Protein AF-A0A7X8L019-F1 (afdb_monomer)

Sequence (178 aa):
MAHKTAGIHDIHNYHRSRTYTNSSGKTAYWSGIGYNYFITFDGIIYEARGLHVGAQIAGHNNRSIGIGFQGDFEQQSMTNAQLNAGAALCSKLLQDHSLTEKDIKRHKDLAATACPGNNFSFTELKQMLTTVRDPAPTDDVIYTVQVGVFRVKANAEKLRLQLVGQGHTDAFIQQHSR

Nearest PDB structures (foldseek):
  6srt-assembly1_A  TM=9.239E-01  e=5.577E-10  Clostridium intestinale URNW
  6ssc-assembly1_A  TM=9.252E-01  e=2.189E-09  Clostridium intestinale
  7f5i-assembly1_A  TM=9.236E-01  e=3.600E-08  Clostridium perfringens str. 13
  4zxm-assembly1_A  TM=7.699E-01  e=1.183E-05  Branchiostoma belcheri tsingtauense
  2cb3-assembly4_D  TM=7.530E-01  e=2.422E-05  Drosophila melanogaster

Mean predicted aligned error: 11.02 Å

pLDDT: mean 89.66, std 10.71, range [50.06, 98.38]

Structure (mmCIF, N/CA/C/O backbone):
data_AF-A0A7X8L019-F1
#
_entry.id   AF-A0A7X8L019-F1
#
loop_
_atom_site.group_PDB
_atom_site.id
_atom_site.type_symbol
_atom_site.label_atom_id
_atom_site.label_alt_id
_atom_site.label_comp_id
_atom_site.label_asym_id
_atom_site.label_entity_id
_atom_site.label_seq_id
_atom_site.pdbx_PDB_ins_code
_atom_site.Cartn_x
_atom_site.Cartn_y
_atom_site.Cartn_z
_atom_site.occupancy
_atom_site.B_iso_or_equiv
_atom_site.auth_seq_id
_atom_site.auth_comp_id
_atom_site.auth_asym_id
_atom_site.auth_atom_id
_atom_site.pdbx_PDB_model_num
ATOM 1 N N . MET A 1 1 ? 2.675 2.229 -12.581 1.00 65.94 1 MET A N 1
ATOM 2 C CA . MET A 1 1 ? 2.039 3.173 -13.529 1.00 65.94 1 MET A CA 1
ATOM 3 C C . MET A 1 1 ? 0.863 3.800 -12.806 1.00 65.94 1 MET A C 1
ATOM 5 O O . MET A 1 1 ? 0.076 3.038 -12.267 1.00 65.94 1 MET A O 1
ATOM 9 N N . ALA A 1 2 ? 0.775 5.129 -12.744 1.00 80.12 2 ALA A N 1
ATOM 10 C CA . ALA A 1 2 ? -0.441 5.796 -12.279 1.00 80.12 2 ALA A CA 1
ATOM 11 C C . ALA A 1 2 ? -1.475 5.753 -13.413 1.00 80.12 2 ALA A C 1
ATOM 13 O O . ALA A 1 2 ? -1.126 6.020 -14.563 1.00 80.12 2 ALA A O 1
ATOM 14 N N . HIS A 1 3 ? -2.705 5.342 -13.118 1.00 89.44 3 HIS A N 1
ATOM 15 C CA . HIS A 1 3 ? -3.777 5.276 -14.110 1.00 89.44 3 HIS A CA 1
ATOM 16 C C . HIS A 1 3 ? -5.130 5.381 -13.418 1.00 89.44 3 HIS A C 1
ATOM 18 O O . HIS A 1 3 ? -5.355 4.738 -12.395 1.00 89.44 3 HIS A O 1
ATOM 24 N N . LYS A 1 4 ? -6.056 6.137 -14.014 1.00 91.06 4 LYS A N 1
ATOM 25 C CA . LYS A 1 4 ? -7.328 6.493 -13.370 1.00 91.06 4 LYS A CA 1
ATOM 26 C C . LYS A 1 4 ? -8.247 5.308 -13.074 1.00 91.06 4 LYS A C 1
ATOM 28 O O . LYS A 1 4 ? -9.081 5.400 -12.181 1.00 91.06 4 LYS A O 1
ATOM 33 N N . THR A 1 5 ? -8.120 4.225 -13.840 1.00 92.12 5 THR A N 1
ATOM 34 C CA . THR A 1 5 ? -9.052 3.083 -13.797 1.00 92.12 5 THR A CA 1
ATOM 35 C C . THR A 1 5 ? -8.387 1.708 -13.861 1.00 92.12 5 THR A C 1
ATOM 37 O O . THR A 1 5 ? -9.083 0.711 -13.716 1.00 92.12 5 THR A O 1
ATOM 40 N N . ALA A 1 6 ? -7.067 1.615 -14.072 1.00 91.88 6 ALA A N 1
ATOM 41 C CA . ALA A 1 6 ? -6.439 0.334 -14.420 1.00 91.88 6 ALA A CA 1
ATOM 42 C C . ALA A 1 6 ? -6.504 -0.629 -13.234 1.00 91.88 6 ALA A C 1
ATOM 44 O O . ALA A 1 6 ? -6.010 -0.304 -12.155 1.00 91.88 6 ALA A O 1
ATOM 45 N N . GLY A 1 7 ? -7.110 -1.794 -13.432 1.00 93.50 7 GLY A N 1
ATOM 46 C CA . GLY A 1 7 ? -7.151 -2.854 -12.435 1.00 93.50 7 GLY A CA 1
ATOM 47 C C . GLY A 1 7 ? -5.854 -3.659 -12.394 1.00 93.50 7 GLY A C 1
ATOM 48 O O . GLY A 1 7 ? -4.897 -3.415 -13.135 1.00 93.50 7 GLY A O 1
ATOM 49 N N . ILE A 1 8 ? -5.830 -4.683 -11.540 1.00 94.62 8 ILE A N 1
ATOM 50 C CA . ILE A 1 8 ? -4.661 -5.556 -11.389 1.00 94.62 8 ILE A CA 1
ATOM 51 C C . ILE A 1 8 ? -4.266 -6.247 -12.702 1.00 94.62 8 ILE A C 1
ATOM 53 O O . ILE A 1 8 ? -3.077 -6.320 -13.018 1.00 94.62 8 ILE A O 1
ATOM 57 N N . HIS A 1 9 ? -5.239 -6.713 -13.491 1.00 95.50 9 HIS A N 1
ATOM 58 C CA . HIS A 1 9 ? -4.980 -7.389 -14.764 1.00 95.50 9 HIS A CA 1
ATOM 59 C C . HIS A 1 9 ? -4.414 -6.436 -15.819 1.00 95.50 9 HIS A C 1
ATOM 61 O O . HIS A 1 9 ? -3.458 -6.795 -16.505 1.00 95.50 9 HIS A O 1
ATOM 67 N N . ASP A 1 10 ? -4.925 -5.205 -15.893 1.00 96.00 10 ASP A N 1
ATOM 68 C CA . ASP A 1 10 ? -4.411 -4.179 -16.805 1.00 96.00 10 ASP A CA 1
ATOM 69 C C . ASP A 1 10 ? -2.951 -3.854 -16.485 1.00 96.00 10 ASP A C 1
ATOM 71 O O . ASP A 1 10 ? -2.095 -3.835 -17.369 1.00 96.00 10 ASP A O 1
ATOM 75 N N . ILE A 1 11 ? -2.639 -3.672 -15.198 1.00 94.38 11 ILE A N 1
ATOM 76 C CA . ILE A 1 11 ? -1.276 -3.402 -14.730 1.00 94.38 11 ILE A CA 1
ATOM 77 C C . ILE A 1 11 ? -0.366 -4.605 -14.984 1.00 94.38 11 ILE A C 1
ATOM 79 O O . ILE A 1 11 ? 0.776 -4.433 -15.412 1.00 94.38 11 ILE A O 1
ATOM 83 N N . HIS A 1 12 ? -0.850 -5.822 -14.733 1.00 95.50 12 HIS A N 1
ATOM 84 C CA . HIS A 1 12 ? -0.097 -7.043 -14.989 1.00 95.50 12 HIS A CA 1
ATOM 85 C C . HIS A 1 12 ? 0.269 -7.165 -16.472 1.00 95.50 12 HIS A C 1
ATOM 87 O O . HIS A 1 12 ? 1.442 -7.358 -16.795 1.00 95.50 12 HIS A O 1
ATOM 93 N N . ASN A 1 13 ? -0.708 -6.992 -17.362 1.00 95.69 13 ASN A N 1
ATOM 94 C CA . ASN A 1 13 ? -0.519 -7.070 -18.808 1.00 95.69 13 ASN A CA 1
ATOM 95 C C . ASN A 1 13 ? 0.389 -5.952 -19.321 1.00 95.69 13 ASN A C 1
ATOM 97 O O . ASN A 1 13 ? 1.320 -6.224 -20.079 1.00 95.69 13 ASN A O 1
ATOM 101 N N . TYR A 1 14 ? 0.188 -4.722 -18.842 1.00 94.31 14 TYR A N 1
ATOM 102 C CA . TYR A 1 14 ? 1.073 -3.602 -19.143 1.00 94.31 14 TYR A CA 1
ATOM 103 C C . TYR A 1 14 ? 2.513 -3.904 -18.727 1.00 94.31 14 TYR A C 1
ATOM 105 O O . TYR A 1 14 ? 3.433 -3.689 -19.506 1.00 94.31 14 TYR A O 1
ATOM 113 N N . HIS A 1 15 ? 2.746 -4.449 -17.529 1.00 94.31 15 HIS A N 1
ATOM 114 C CA . HIS A 1 15 ? 4.102 -4.816 -17.131 1.00 94.31 15 HIS A CA 1
ATOM 115 C C . HIS A 1 15 ? 4.673 -5.927 -18.008 1.00 94.31 15 HIS A C 1
ATOM 117 O O . HIS A 1 15 ? 5.812 -5.788 -18.430 1.00 94.31 15 HIS A O 1
ATOM 123 N N . ARG A 1 16 ? 3.910 -6.968 -18.368 1.00 95.00 16 ARG A N 1
ATOM 124 C CA . ARG A 1 16 ? 4.393 -8.025 -19.281 1.00 95.00 16 ARG A CA 1
ATOM 125 C C . ARG A 1 16 ? 4.853 -7.497 -20.640 1.00 95.00 16 ARG A C 1
ATOM 127 O O . ARG A 1 16 ? 5.716 -8.114 -21.256 1.00 95.00 16 ARG A O 1
ATOM 134 N N . SER A 1 17 ? 4.313 -6.368 -21.102 1.00 93.69 17 SER A N 1
ATOM 135 C CA . SER A 1 17 ? 4.755 -5.734 -22.348 1.00 93.69 17 SER A CA 1
ATOM 136 C C . SER A 1 17 ? 6.007 -4.861 -22.182 1.00 93.69 17 SER A C 1
ATOM 138 O O . SER A 1 17 ? 6.522 -4.342 -23.171 1.00 93.69 17 SER A O 1
ATOM 140 N N . ARG A 1 18 ? 6.505 -4.659 -20.954 1.00 91.94 18 ARG A N 1
ATOM 141 C CA . ARG A 1 18 ? 7.727 -3.893 -20.674 1.00 91.94 18 ARG A CA 1
ATOM 142 C C . ARG A 1 18 ? 8.955 -4.783 -20.750 1.00 91.94 18 ARG A C 1
ATOM 144 O O . ARG A 1 18 ? 8.947 -5.944 -20.336 1.00 91.94 18 ARG A O 1
ATOM 151 N N . THR A 1 19 ? 10.048 -4.177 -21.191 1.00 93.19 19 THR A N 1
ATOM 152 C CA . THR A 1 19 ? 11.368 -4.796 -21.219 1.00 93.19 19 THR A CA 1
ATOM 153 C C . THR A 1 19 ? 12.328 -4.120 -20.242 1.00 93.19 19 THR A C 1
ATOM 155 O O . THR A 1 19 ? 12.097 -3.003 -19.773 1.00 93.19 19 THR A O 1
ATOM 158 N N . TYR A 1 20 ? 13.399 -4.827 -19.895 1.00 88.50 20 TYR A N 1
ATOM 159 C CA . TYR A 1 20 ? 14.540 -4.315 -19.141 1.00 88.50 20 TYR A CA 1
ATOM 160 C C . TYR A 1 20 ? 15.826 -5.000 -19.612 1.00 88.50 20 TYR A C 1
ATOM 162 O O . TYR A 1 20 ? 15.780 -6.070 -20.223 1.00 88.50 20 TYR A O 1
ATOM 170 N N . THR A 1 21 ? 16.975 -4.397 -19.318 1.00 92.62 21 THR A N 1
ATOM 171 C CA . THR A 1 21 ? 18.280 -5.026 -19.547 1.00 92.62 21 THR A CA 1
ATOM 172 C C . THR A 1 21 ? 18.665 -5.825 -18.309 1.00 92.62 21 THR A C 1
ATOM 174 O O . THR A 1 21 ? 18.738 -5.276 -17.210 1.00 92.62 21 THR A O 1
ATOM 177 N N . ASN A 1 22 ? 18.874 -7.130 -18.467 1.00 88.12 22 ASN A N 1
ATOM 178 C CA . ASN A 1 22 ? 19.274 -8.003 -17.367 1.00 88.12 22 ASN A CA 1
ATOM 179 C C . ASN A 1 22 ? 20.787 -7.911 -17.079 1.00 88.12 22 ASN A C 1
ATOM 181 O O . ASN A 1 22 ? 21.537 -7.253 -17.800 1.00 88.12 22 ASN A O 1
ATOM 185 N N . SER A 1 23 ? 21.252 -8.610 -16.041 1.00 85.75 23 SER A N 1
ATOM 186 C CA . SER A 1 23 ? 22.665 -8.619 -15.625 1.00 85.75 23 SER A CA 1
ATOM 187 C C . SER A 1 23 ? 23.640 -9.142 -16.687 1.00 85.75 23 SER A C 1
ATOM 189 O O . SER A 1 23 ? 24.821 -8.825 -16.627 1.00 85.75 23 SER A O 1
ATOM 191 N N . SER A 1 24 ? 23.161 -9.908 -17.673 1.00 92.56 24 SER A N 1
ATOM 192 C CA . SER A 1 24 ? 23.960 -10.375 -18.817 1.00 92.56 24 SER A CA 1
ATOM 193 C C . SER A 1 24 ? 23.989 -9.391 -19.996 1.00 92.56 24 SER A C 1
ATOM 195 O O . SER A 1 24 ? 24.499 -9.730 -21.060 1.00 92.56 24 SER A O 1
ATOM 197 N N . GLY A 1 25 ? 23.402 -8.198 -19.846 1.00 93.06 25 GLY A N 1
ATOM 198 C CA . GLY A 1 25 ? 23.308 -7.193 -20.908 1.00 93.06 25 GLY A CA 1
ATOM 199 C C . GLY A 1 25 ? 22.226 -7.477 -21.956 1.00 93.06 25 GLY A C 1
ATOM 200 O O . GLY A 1 25 ? 22.147 -6.767 -22.955 1.00 93.06 25 GLY A O 1
ATOM 201 N N . LYS A 1 26 ? 21.378 -8.495 -21.755 1.00 95.19 26 LYS A N 1
ATOM 202 C CA . LYS A 1 26 ? 20.319 -8.871 -22.703 1.00 95.19 26 LYS A CA 1
ATOM 203 C C . LYS A 1 26 ? 18.991 -8.217 -22.349 1.00 95.19 26 LYS A C 1
ATOM 205 O O . LYS A 1 26 ? 18.643 -8.084 -21.175 1.00 95.19 26 LYS A O 1
ATOM 210 N N . THR A 1 27 ? 18.215 -7.883 -23.376 1.00 95.75 27 THR A N 1
ATOM 211 C CA . THR A 1 27 ? 16.816 -7.478 -23.220 1.00 95.75 27 THR A CA 1
ATOM 212 C C . THR A 1 27 ? 15.978 -8.664 -22.749 1.00 95.75 27 THR A C 1
ATOM 214 O O . THR A 1 27 ? 16.001 -9.735 -23.353 1.00 95.75 27 THR A O 1
ATOM 217 N N . ALA A 1 28 ? 15.224 -8.461 -21.674 1.00 92.62 28 ALA A N 1
ATOM 218 C CA . ALA A 1 28 ? 14.274 -9.415 -21.119 1.00 92.62 28 ALA A CA 1
ATOM 219 C C . ALA A 1 28 ? 12.924 -8.730 -20.867 1.00 92.62 28 ALA A C 1
ATOM 221 O O . ALA A 1 28 ? 12.856 -7.506 -20.747 1.00 92.62 28 ALA A O 1
ATOM 222 N N . TYR A 1 29 ? 11.855 -9.520 -20.774 1.00 92.62 29 TYR A N 1
ATOM 223 C CA . TYR A 1 29 ? 10.511 -9.041 -20.448 1.00 92.62 29 TYR A CA 1
ATOM 224 C C . TYR A 1 29 ? 10.230 -9.178 -18.959 1.00 92.62 29 TYR A C 1
ATOM 226 O O . TYR A 1 29 ? 10.726 -10.090 -18.294 1.00 92.62 29 TYR A O 1
ATOM 234 N N . TRP A 1 30 ? 9.395 -8.291 -18.431 1.00 91.94 30 TRP A N 1
ATOM 235 C CA . TRP A 1 30 ? 8.897 -8.446 -17.072 1.00 91.94 30 TRP A CA 1
ATOM 236 C C . TRP A 1 30 ? 7.932 -9.631 -16.994 1.00 91.94 30 TRP A C 1
ATOM 238 O O . TRP A 1 30 ? 7.108 -9.849 -17.879 1.00 91.94 30 TRP A O 1
ATOM 248 N N . SER A 1 31 ? 7.978 -10.367 -15.884 1.00 91.75 31 SER A N 1
ATOM 249 C CA . SER A 1 31 ? 7.090 -11.514 -15.652 1.00 91.75 31 SER A CA 1
ATOM 250 C C . SER A 1 31 ? 5.632 -11.132 -15.357 1.00 91.75 31 SER A C 1
ATOM 252 O O . SER A 1 31 ? 4.756 -11.995 -15.377 1.00 91.75 31 SER A O 1
ATOM 254 N N . GLY A 1 32 ? 5.361 -9.852 -15.082 1.00 94.38 32 GLY A N 1
ATOM 255 C CA . GLY A 1 32 ? 4.039 -9.341 -14.729 1.00 94.38 32 GLY A CA 1
ATOM 256 C C . GLY A 1 32 ? 4.097 -8.166 -13.764 1.00 94.38 32 GLY A C 1
ATOM 257 O O . GLY A 1 32 ? 5.127 -7.495 -13.642 1.00 94.38 32 GLY A O 1
ATOM 258 N N . ILE A 1 33 ? 2.984 -7.937 -13.059 1.00 95.62 33 ILE A N 1
ATOM 259 C CA . ILE A 1 33 ? 2.837 -6.875 -12.051 1.00 95.62 33 ILE A CA 1
ATOM 260 C C . ILE A 1 33 ? 4.056 -6.815 -11.122 1.00 95.62 33 ILE A C 1
ATOM 262 O O . ILE A 1 33 ? 4.596 -7.847 -10.747 1.00 95.62 33 ILE A O 1
ATOM 266 N N . GLY A 1 34 ? 4.542 -5.611 -10.814 1.00 94.38 34 GLY A N 1
ATOM 267 C CA . GLY A 1 34 ? 5.803 -5.400 -10.089 1.00 94.38 34 GLY A CA 1
ATOM 268 C C . GLY A 1 34 ? 5.628 -5.254 -8.579 1.00 94.38 34 GLY A C 1
ATOM 269 O O . GLY A 1 34 ? 6.604 -5.340 -7.846 1.00 94.38 34 GLY A O 1
ATOM 270 N N . TYR A 1 35 ? 4.398 -5.032 -8.121 1.00 96.56 35 TYR A N 1
ATOM 271 C CA . TYR A 1 35 ? 4.072 -4.860 -6.710 1.00 96.56 35 TYR A CA 1
ATOM 272 C C . TYR A 1 35 ? 3.951 -6.217 -6.007 1.00 96.56 35 TYR A C 1
ATOM 274 O O . TYR A 1 35 ? 3.568 -7.217 -6.618 1.00 96.56 35 TYR A O 1
ATOM 282 N N . ASN A 1 36 ? 4.263 -6.237 -4.716 1.00 97.81 36 ASN A N 1
ATOM 283 C CA . ASN A 1 36 ? 4.045 -7.370 -3.824 1.00 97.81 36 ASN A CA 1
ATOM 284 C C . ASN A 1 36 ? 2.562 -7.533 -3.501 1.00 97.81 36 ASN A C 1
ATOM 286 O O . ASN A 1 36 ? 2.024 -8.631 -3.631 1.00 97.81 36 ASN A O 1
ATOM 290 N N . TYR A 1 37 ? 1.902 -6.415 -3.205 1.00 98.38 37 TYR A N 1
ATOM 291 C CA . TYR A 1 37 ? 0.465 -6.333 -2.966 1.00 98.38 37 TYR A CA 1
ATOM 292 C C . TYR A 1 37 ? -0.147 -5.211 -3.799 1.00 98.38 37 TYR A C 1
ATOM 294 O O . TYR A 1 37 ? 0.529 -4.233 -4.127 1.00 98.38 37 TYR A O 1
ATOM 302 N N . PHE A 1 38 ? -1.424 -5.345 -4.143 1.00 98.25 38 PHE A N 1
ATOM 303 C CA . PHE A 1 38 ? -2.164 -4.328 -4.885 1.00 98.25 38 PHE A CA 1
ATOM 304 C C . PHE A 1 38 ? -3.544 -4.090 -4.268 1.00 98.25 38 PHE A C 1
ATOM 306 O O . PHE A 1 38 ? -4.243 -5.052 -3.970 1.00 98.25 38 PHE A O 1
ATOM 313 N N . ILE A 1 39 ? -3.930 -2.827 -4.086 1.00 98.25 39 ILE A N 1
ATOM 314 C CA . ILE A 1 39 ? -5.173 -2.434 -3.410 1.00 98.25 39 ILE A CA 1
ATOM 315 C C . ILE A 1 39 ? -6.067 -1.657 -4.375 1.00 98.25 39 ILE A C 1
ATOM 317 O O . ILE A 1 39 ? -5.704 -0.569 -4.837 1.00 98.25 39 ILE A O 1
ATOM 321 N N . THR A 1 40 ? -7.240 -2.206 -4.673 1.00 97.50 40 THR A N 1
ATOM 322 C CA . THR A 1 40 ? -8.238 -1.600 -5.568 1.00 97.50 40 THR A CA 1
ATOM 323 C C . THR A 1 40 ? -9.057 -0.512 -4.877 1.00 97.50 40 THR A C 1
ATOM 325 O O . THR A 1 40 ? -9.019 -0.377 -3.657 1.00 97.50 40 THR A O 1
ATOM 328 N N . PHE A 1 41 ? -9.795 0.294 -5.649 1.00 95.75 41 PHE A N 1
ATOM 329 C CA . PHE A 1 41 ? -10.597 1.415 -5.127 1.00 95.75 41 PHE A CA 1
ATOM 330 C C . PHE A 1 41 ? -11.617 1.029 -4.042 1.00 95.75 41 PHE A C 1
ATOM 332 O O . PHE A 1 41 ? -11.921 1.844 -3.172 1.00 95.75 41 PHE A O 1
ATOM 339 N N . ASP A 1 42 ? -12.133 -0.195 -4.085 1.00 94.50 42 ASP A N 1
ATOM 340 C CA . ASP A 1 42 ? -13.072 -0.784 -3.123 1.00 94.50 42 ASP A CA 1
ATOM 341 C C . ASP A 1 42 ? -12.378 -1.458 -1.923 1.00 94.50 42 ASP A C 1
ATOM 343 O O . ASP A 1 42 ? -13.044 -2.018 -1.057 1.00 94.50 42 ASP A O 1
ATOM 347 N N . GLY A 1 43 ? -11.048 -1.368 -1.830 1.00 95.69 43 GLY A N 1
ATOM 348 C CA . GLY A 1 43 ? -10.268 -1.874 -0.702 1.00 95.69 43 GLY A CA 1
ATOM 349 C C . GLY A 1 43 ? -9.929 -3.365 -0.774 1.00 95.69 43 GLY A C 1
ATOM 350 O O . GLY A 1 43 ? -9.391 -3.898 0.196 1.00 95.69 43 GLY A O 1
ATOM 351 N N . ILE A 1 44 ? -10.189 -4.051 -1.894 1.00 96.75 44 ILE A N 1
ATOM 352 C CA . ILE A 1 44 ? -9.736 -5.438 -2.063 1.00 96.75 44 ILE A CA 1
ATOM 353 C C . ILE A 1 44 ? -8.207 -5.458 -2.161 1.00 96.75 44 ILE A C 1
ATOM 355 O O . ILE A 1 44 ? -7.603 -4.772 -2.989 1.00 96.75 44 ILE A O 1
ATOM 359 N N . ILE A 1 45 ? -7.582 -6.274 -1.311 1.00 97.81 45 ILE A N 1
ATOM 360 C CA . ILE A 1 45 ? -6.141 -6.520 -1.312 1.00 97.81 45 ILE A CA 1
ATOM 361 C C . ILE A 1 45 ? -5.870 -7.775 -2.138 1.00 97.81 45 ILE A C 1
ATOM 363 O O . ILE A 1 45 ? -6.283 -8.874 -1.777 1.00 97.81 45 ILE A O 1
ATOM 367 N N . TYR A 1 46 ? -5.122 -7.614 -3.220 1.00 97.75 46 TYR A N 1
ATOM 368 C CA . TYR A 1 46 ? -4.586 -8.717 -3.997 1.00 97.75 46 TYR A CA 1
ATOM 369 C C . TYR A 1 46 ? -3.164 -9.024 -3.544 1.00 97.75 46 TYR A C 1
ATOM 371 O O . TYR A 1 46 ? -2.285 -8.154 -3.575 1.00 97.75 46 TYR A O 1
ATOM 379 N N . GLU A 1 47 ? -2.920 -10.282 -3.191 1.00 96.88 47 GLU A N 1
ATOM 380 C CA . GLU A 1 47 ? -1.567 -10.817 -3.113 1.00 96.88 47 GLU A CA 1
ATOM 381 C C . GLU A 1 47 ? -1.037 -11.004 -4.539 1.00 96.88 47 GLU A C 1
ATOM 383 O O . GLU A 1 47 ? -1.484 -11.874 -5.282 1.00 96.88 47 GLU A O 1
ATOM 388 N N . ALA A 1 48 ? -0.125 -10.124 -4.952 1.00 95.69 48 ALA A N 1
ATOM 389 C CA . ALA A 1 48 ? 0.443 -10.133 -6.292 1.00 95.69 48 ALA A CA 1
ATOM 390 C C . ALA A 1 48 ? 1.716 -10.986 -6.322 1.00 95.69 48 ALA A C 1
ATOM 392 O O . ALA A 1 48 ? 1.671 -12.170 -6.642 1.00 95.69 48 ALA A O 1
ATOM 393 N N . ARG A 1 49 ? 2.872 -10.410 -5.976 1.00 95.94 49 ARG A N 1
ATOM 394 C CA . ARG A 1 49 ? 4.106 -11.197 -5.791 1.00 95.94 49 ARG A CA 1
ATOM 395 C C . ARG A 1 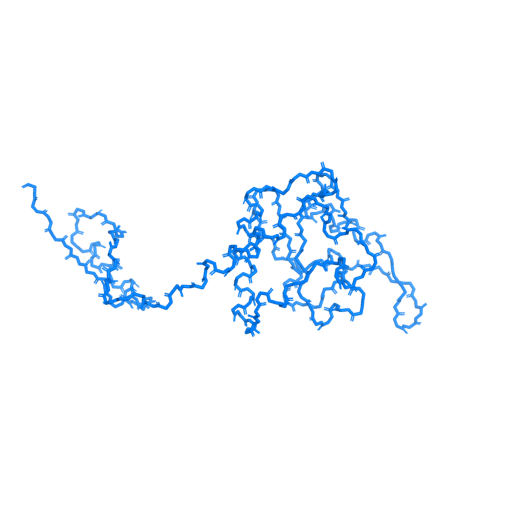49 ? 4.230 -11.788 -4.384 1.00 95.94 49 ARG A C 1
ATOM 397 O O . ARG A 1 49 ? 5.137 -12.590 -4.163 1.00 95.94 49 ARG A O 1
ATOM 404 N N . GLY A 1 50 ? 3.359 -11.396 -3.451 1.00 94.94 50 GLY A N 1
ATOM 405 C CA . GLY A 1 50 ? 3.440 -11.812 -2.050 1.00 94.94 50 GLY A CA 1
ATOM 406 C C . GLY A 1 50 ? 4.774 -11.390 -1.442 1.00 94.94 50 GLY A C 1
ATOM 407 O O . GLY A 1 50 ? 5.231 -10.275 -1.682 1.00 94.94 50 GLY A O 1
ATOM 408 N N . LEU A 1 51 ? 5.444 -12.285 -0.720 1.00 94.12 51 LEU A N 1
ATOM 409 C CA . LEU A 1 51 ? 6.746 -12.011 -0.091 1.00 94.12 51 LEU A CA 1
ATOM 410 C C . LEU A 1 51 ? 7.963 -12.250 -1.008 1.00 94.12 51 LEU A C 1
ATOM 412 O O . LEU A 1 51 ? 9.105 -12.134 -0.565 1.00 94.12 51 LEU A O 1
ATOM 416 N N . HIS A 1 52 ? 7.756 -12.565 -2.289 1.00 94.25 52 HIS A N 1
ATOM 417 C CA . HIS A 1 52 ? 8.857 -12.701 -3.245 1.00 94.25 52 HIS A CA 1
ATOM 418 C C . HIS A 1 52 ? 9.459 -11.343 -3.636 1.00 94.25 52 HIS A C 1
ATOM 420 O O . HIS A 1 52 ? 8.865 -10.286 -3.429 1.00 94.25 52 HIS A O 1
ATOM 426 N N . VAL A 1 53 ? 10.634 -11.358 -4.273 1.00 91.56 53 VAL A N 1
ATOM 427 C CA . VAL A 1 53 ? 11.285 -10.132 -4.760 1.00 91.56 53 VAL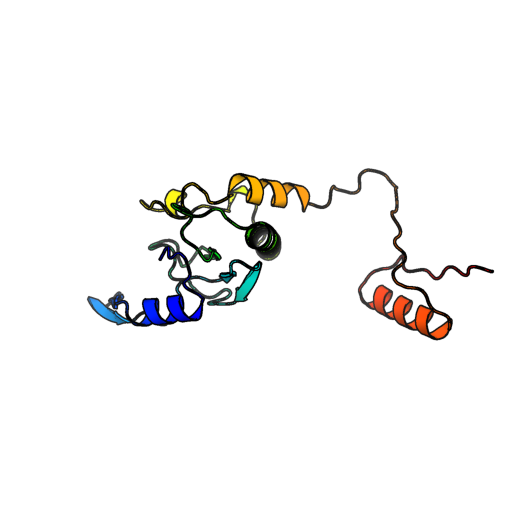 A CA 1
ATOM 428 C C . VAL A 1 53 ? 10.373 -9.394 -5.749 1.00 91.56 53 VAL A C 1
ATOM 430 O O . VAL A 1 53 ? 9.961 -9.932 -6.786 1.00 91.56 53 VAL A O 1
ATOM 433 N N . GLY A 1 54 ? 10.065 -8.142 -5.409 1.00 91.12 54 GLY A N 1
ATOM 434 C CA . GLY A 1 54 ? 9.253 -7.254 -6.229 1.00 91.12 54 GLY A CA 1
ATOM 435 C C . GLY A 1 54 ? 10.036 -6.583 -7.362 1.00 91.12 54 GLY A C 1
ATOM 436 O O . GLY A 1 54 ? 11.192 -6.901 -7.642 1.00 91.12 54 GLY A O 1
ATOM 437 N N . ALA A 1 55 ? 9.388 -5.654 -8.056 1.00 90.06 55 ALA A N 1
ATOM 438 C CA . ALA A 1 55 ? 9.982 -4.845 -9.119 1.00 90.06 55 ALA A CA 1
ATOM 439 C C . ALA A 1 55 ? 9.473 -3.387 -9.082 1.00 90.06 55 ALA A C 1
ATOM 441 O O . ALA A 1 55 ? 9.251 -2.752 -10.108 1.00 90.06 55 ALA A O 1
ATOM 442 N N . GLN A 1 5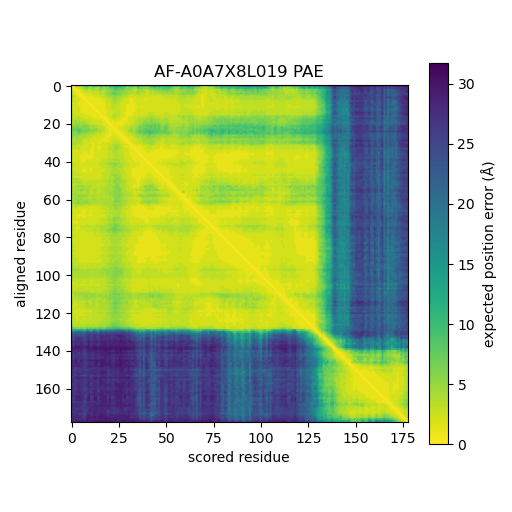6 ? 9.248 -2.868 -7.878 1.00 86.38 56 GLN A N 1
ATOM 443 C CA . GLN A 1 56 ? 8.655 -1.566 -7.585 1.00 86.38 56 GLN A CA 1
ATOM 444 C C . GLN A 1 56 ? 9.655 -0.402 -7.631 1.00 86.38 56 GLN A C 1
ATOM 446 O O . GLN A 1 56 ? 9.314 0.665 -8.136 1.00 86.38 56 GLN A O 1
ATOM 451 N N . ILE A 1 57 ? 10.867 -0.596 -7.096 1.00 89.12 57 ILE A N 1
ATOM 452 C CA . ILE A 1 57 ? 11.882 0.443 -6.877 1.00 89.12 57 ILE A CA 1
ATOM 453 C C . ILE A 1 57 ? 13.260 -0.156 -7.178 1.00 89.12 57 ILE A C 1
ATOM 455 O O . ILE A 1 57 ? 13.782 -0.996 -6.435 1.00 89.12 57 ILE A O 1
ATOM 459 N N . ALA A 1 58 ? 13.871 0.283 -8.280 1.00 86.50 58 ALA A N 1
ATOM 460 C CA . ALA A 1 58 ? 15.203 -0.165 -8.677 1.00 86.50 58 ALA A CA 1
ATOM 461 C C . ALA A 1 58 ? 16.217 0.033 -7.533 1.00 86.50 58 ALA A C 1
ATOM 463 O O . ALA A 1 58 ? 16.240 1.074 -6.887 1.00 86.50 58 ALA A O 1
ATOM 464 N N . GLY A 1 59 ? 17.026 -0.991 -7.250 1.00 87.31 59 GLY A N 1
ATOM 465 C CA . GLY A 1 59 ? 18.007 -0.970 -6.157 1.00 87.31 59 GLY A CA 1
ATOM 466 C C . GLY A 1 59 ? 17.453 -1.256 -4.754 1.00 87.31 59 GLY A C 1
ATOM 467 O O . GLY A 1 59 ? 18.254 -1.448 -3.840 1.00 87.31 59 GLY A O 1
ATOM 468 N N . HIS A 1 60 ? 16.128 -1.338 -4.571 1.00 90.69 60 HIS A N 1
ATOM 469 C CA . HIS A 1 60 ? 15.478 -1.603 -3.273 1.00 90.69 60 HIS A CA 1
ATOM 470 C C . HIS A 1 60 ? 14.579 -2.851 -3.265 1.00 90.69 60 HIS A C 1
ATOM 472 O O . HIS A 1 60 ? 14.161 -3.302 -2.198 1.00 90.69 60 HIS A O 1
ATOM 478 N N . ASN A 1 61 ? 14.289 -3.428 -4.432 1.00 89.69 61 ASN A N 1
ATOM 479 C CA . ASN A 1 61 ? 13.349 -4.544 -4.597 1.00 89.69 61 ASN A CA 1
ATOM 480 C C . ASN A 1 61 ? 13.636 -5.779 -3.726 1.00 89.69 61 ASN A C 1
ATOM 482 O O . ASN A 1 61 ? 12.707 -6.479 -3.343 1.00 89.69 61 ASN A O 1
ATOM 486 N N . ASN A 1 62 ? 14.905 -6.059 -3.416 1.00 91.19 62 ASN A N 1
ATOM 487 C CA . ASN A 1 62 ? 15.311 -7.223 -2.619 1.00 91.19 62 ASN A CA 1
ATOM 488 C C . ASN A 1 62 ? 15.199 -7.015 -1.099 1.00 91.19 62 ASN A C 1
ATOM 490 O O . ASN A 1 62 ? 15.447 -7.948 -0.345 1.00 91.19 62 ASN A O 1
ATOM 494 N N . ARG A 1 63 ? 14.868 -5.799 -0.653 1.00 92.62 63 ARG A N 1
ATOM 495 C CA . ARG A 1 63 ? 14.779 -5.416 0.764 1.00 92.62 63 ARG A CA 1
ATOM 496 C C . ARG A 1 63 ? 13.523 -4.605 1.083 1.00 92.62 63 ARG A C 1
ATOM 498 O O . ARG A 1 63 ? 13.503 -3.856 2.053 1.00 92.62 63 ARG A O 1
ATOM 505 N N . SER A 1 64 ? 12.507 -4.671 0.224 1.00 94.75 64 SER A N 1
ATOM 506 C CA . SER A 1 64 ? 11.256 -3.940 0.418 1.00 94.75 64 SER A CA 1
ATOM 507 C C . SER A 1 64 ? 10.061 -4.710 -0.130 1.00 94.75 64 SER A C 1
ATOM 509 O O . SER A 1 64 ? 10.172 -5.421 -1.128 1.00 94.75 64 SER A O 1
ATOM 511 N N . ILE A 1 65 ? 8.913 -4.507 0.513 1.00 97.19 65 ILE A N 1
ATOM 512 C CA . ILE A 1 65 ? 7.607 -4.993 0.070 1.00 97.19 65 ILE A CA 1
ATOM 513 C C . ILE A 1 65 ? 6.869 -3.807 -0.557 1.00 97.19 65 ILE A C 1
ATOM 515 O O . ILE A 1 65 ? 6.570 -2.820 0.111 1.00 97.19 65 ILE A O 1
ATOM 519 N N . GLY A 1 66 ? 6.614 -3.873 -1.862 1.00 96.94 66 GLY A N 1
ATOM 520 C CA . GLY A 1 66 ? 5.911 -2.834 -2.608 1.00 96.94 66 GLY A CA 1
ATOM 521 C C . GLY A 1 66 ? 4.397 -3.017 -2.574 1.00 96.94 66 GLY A C 1
ATOM 522 O O . GLY A 1 66 ? 3.889 -4.001 -3.107 1.00 96.94 66 GLY A O 1
ATOM 523 N N . ILE A 1 67 ? 3.671 -2.040 -2.035 1.00 97.94 67 ILE A N 1
ATOM 524 C CA . ILE A 1 67 ? 2.203 -2.001 -2.069 1.00 97.94 67 ILE A CA 1
ATOM 525 C C . ILE A 1 67 ? 1.773 -0.979 -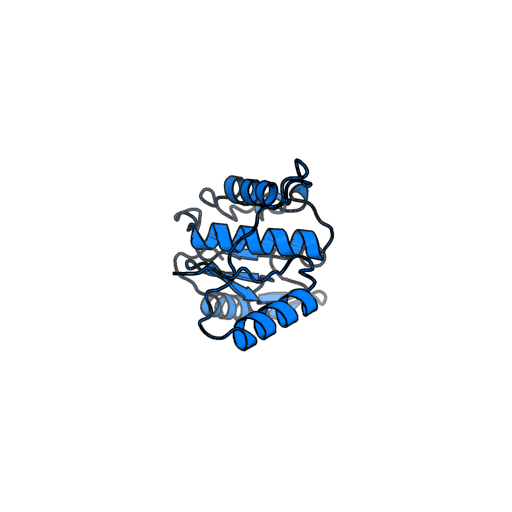3.125 1.00 97.94 67 ILE A C 1
ATOM 527 O O . ILE A 1 67 ? 2.093 0.206 -3.024 1.00 97.94 67 ILE A O 1
ATOM 531 N N . GLY A 1 68 ? 1.087 -1.439 -4.169 1.00 97.12 68 GLY A N 1
ATOM 532 C CA . GLY A 1 68 ? 0.486 -0.581 -5.187 1.00 97.12 68 GLY A CA 1
ATOM 533 C C . GLY A 1 68 ? -0.959 -0.247 -4.833 1.00 97.12 68 GLY A C 1
ATOM 534 O O . GLY A 1 68 ? -1.709 -1.123 -4.421 1.00 97.12 68 GLY A O 1
ATOM 535 N N . PHE A 1 69 ? -1.369 0.999 -5.037 1.00 98.00 69 PHE A N 1
ATOM 536 C CA . PHE A 1 69 ? -2.760 1.419 -4.886 1.00 98.00 69 PHE A CA 1
ATOM 537 C C . PHE A 1 69 ? -3.308 1.800 -6.257 1.00 98.00 69 PHE A C 1
ATOM 539 O O . PHE A 1 69 ? -2.641 2.502 -7.020 1.00 98.00 69 PHE A O 1
ATOM 546 N N . GLN A 1 70 ? -4.498 1.306 -6.580 1.00 97.81 70 GLN A N 1
ATOM 547 C CA . GLN A 1 70 ? -5.190 1.633 -7.817 1.00 97.81 70 GLN A CA 1
ATOM 548 C C . GLN A 1 70 ? -5.516 3.126 -7.863 1.00 97.81 70 GLN A C 1
ATOM 550 O O . GLN A 1 70 ? -6.091 3.657 -6.915 1.00 97.81 70 GLN A O 1
ATOM 555 N N . GLY A 1 71 ? -5.179 3.777 -8.975 1.00 96.75 71 GLY A N 1
ATOM 556 C CA . GLY A 1 71 ? -5.503 5.176 -9.224 1.00 96.75 71 GLY A CA 1
ATOM 557 C C . GLY A 1 71 ? -4.319 6.011 -9.697 1.00 96.75 71 GLY A C 1
ATOM 558 O O . GLY A 1 71 ? -3.191 5.538 -9.870 1.00 96.75 71 GLY A O 1
ATOM 559 N N . ASP A 1 72 ? -4.615 7.282 -9.931 1.00 96.44 72 ASP A N 1
ATOM 560 C CA . ASP A 1 72 ? -3.643 8.337 -10.173 1.00 96.44 72 ASP A CA 1
ATOM 561 C C . ASP A 1 72 ? -3.843 9.453 -9.146 1.00 96.44 72 ASP A C 1
ATOM 563 O O . ASP A 1 72 ? -4.664 10.349 -9.346 1.00 96.44 72 ASP A O 1
ATOM 567 N N . PHE A 1 73 ? -3.096 9.406 -8.040 1.00 96.75 73 PHE A N 1
ATOM 568 C CA . PHE A 1 73 ? -3.253 10.371 -6.949 1.00 96.75 73 PHE A CA 1
ATOM 569 C C . PHE A 1 73 ? -2.566 11.721 -7.191 1.00 96.75 73 PHE A C 1
ATOM 571 O O . PHE A 1 73 ? -2.522 12.553 -6.290 1.00 96.75 73 PHE A O 1
ATOM 578 N N . GLU A 1 74 ? -2.063 11.984 -8.400 1.00 95.12 74 GLU A N 1
ATOM 579 C CA . GLU A 1 74 ? -1.856 13.370 -8.839 1.00 95.12 74 GLU A CA 1
ATOM 580 C C . GLU A 1 74 ? -3.191 14.032 -9.217 1.00 95.12 74 GLU A C 1
ATOM 582 O O . GLU A 1 74 ? -3.323 15.250 -9.144 1.00 95.12 74 GLU A O 1
ATOM 587 N N . GLN A 1 75 ? -4.199 13.235 -9.597 1.00 94.38 75 GLN A N 1
ATOM 588 C CA . GLN A 1 75 ? -5.478 13.714 -10.138 1.00 94.38 75 GLN A CA 1
ATOM 589 C C . GLN A 1 75 ? -6.707 13.256 -9.337 1.00 94.38 75 GLN A C 1
ATOM 591 O O . GLN A 1 75 ? -7.775 13.847 -9.467 1.00 94.38 75 GLN A O 1
ATOM 596 N N . GLN A 1 76 ? -6.586 12.191 -8.546 1.00 95.44 76 GLN A N 1
ATOM 597 C CA . GLN A 1 76 ? -7.675 11.564 -7.793 1.00 95.44 76 GLN A CA 1
ATOM 598 C C . GLN A 1 76 ? -7.356 11.541 -6.301 1.00 95.44 76 GLN A C 1
ATOM 600 O O . GLN A 1 76 ? -6.195 11.473 -5.911 1.00 95.44 76 GLN A O 1
ATOM 605 N N . SER A 1 77 ? -8.385 11.540 -5.463 1.00 95.75 77 SER A N 1
ATOM 606 C CA . SER A 1 77 ? -8.234 11.284 -4.031 1.00 95.75 77 SER A CA 1
ATOM 607 C C . SER A 1 77 ? -8.255 9.784 -3.746 1.00 95.75 77 SER A C 1
ATOM 609 O O . SER A 1 77 ? -8.951 9.020 -4.415 1.00 95.75 77 SER A O 1
ATOM 611 N N . MET A 1 78 ? -7.499 9.371 -2.732 1.00 97.12 78 MET A N 1
ATOM 612 C CA . MET A 1 78 ? -7.555 8.017 -2.186 1.00 97.12 78 MET A CA 1
ATOM 613 C C . MET A 1 78 ? -8.923 7.757 -1.545 1.00 97.12 78 MET A C 1
ATOM 615 O O . MET A 1 78 ? -9.455 8.626 -0.855 1.00 97.12 78 MET A O 1
ATOM 619 N N . THR A 1 79 ? -9.510 6.578 -1.764 1.00 97.00 79 THR A N 1
ATOM 620 C CA . THR A 1 79 ? -10.798 6.238 -1.137 1.00 97.00 79 THR A CA 1
ATOM 621 C C . THR A 1 79 ? -10.603 5.809 0.321 1.00 97.00 79 THR A C 1
ATOM 623 O O . THR A 1 79 ? -9.560 5.268 0.691 1.00 97.00 79 THR A O 1
ATOM 626 N N . ASN A 1 80 ? -11.640 5.959 1.151 1.00 96.50 80 ASN A N 1
ATOM 627 C CA . ASN A 1 80 ? -11.614 5.450 2.529 1.00 96.50 80 ASN A CA 1
ATOM 628 C C . ASN A 1 80 ? -11.423 3.926 2.581 1.00 96.50 80 ASN A C 1
ATOM 630 O O . ASN A 1 80 ? -10.741 3.422 3.467 1.00 96.50 80 ASN A O 1
ATOM 634 N N . ALA A 1 81 ? -11.985 3.187 1.619 1.00 94.56 81 ALA A N 1
ATOM 635 C CA . ALA A 1 81 ? -11.804 1.740 1.535 1.00 94.56 81 ALA A CA 1
ATOM 636 C C . ALA A 1 81 ? -10.333 1.371 1.278 1.00 94.56 81 ALA A C 1
ATOM 638 O O . ALA A 1 81 ? -9.789 0.504 1.960 1.00 94.56 81 ALA A O 1
ATOM 639 N N . GLN A 1 82 ? -9.660 2.086 0.368 1.00 98.06 82 GLN A N 1
ATOM 640 C CA . GLN A 1 82 ? -8.222 1.937 0.140 1.00 98.06 82 GLN A CA 1
ATOM 641 C C . GLN A 1 82 ? -7.400 2.314 1.367 1.00 98.06 82 GLN A C 1
ATOM 643 O O . GLN A 1 82 ? -6.447 1.611 1.692 1.00 98.06 82 GLN A O 1
ATOM 648 N N . LEU A 1 83 ? -7.747 3.415 2.035 1.00 97.69 83 LEU A N 1
ATOM 649 C CA . LEU A 1 83 ? -7.044 3.881 3.226 1.00 97.69 83 LEU A CA 1
ATOM 650 C C . LEU A 1 83 ? -7.114 2.836 4.347 1.00 97.69 83 LEU A C 1
ATOM 652 O O . LEU A 1 83 ? -6.078 2.436 4.876 1.00 97.69 83 LEU A O 1
ATOM 656 N N . ASN A 1 84 ? -8.315 2.326 4.630 1.00 95.12 84 ASN A N 1
ATOM 657 C CA . ASN A 1 84 ? -8.545 1.298 5.643 1.00 95.12 84 ASN A CA 1
ATOM 658 C C . ASN A 1 84 ? -7.810 -0.008 5.308 1.00 95.12 84 ASN A C 1
ATOM 660 O O . ASN A 1 84 ? -7.103 -0.553 6.155 1.00 95.12 84 ASN A O 1
ATOM 664 N N . ALA A 1 85 ? -7.928 -0.491 4.067 1.00 96.06 85 ALA A N 1
ATOM 665 C CA . ALA A 1 85 ? -7.245 -1.703 3.616 1.00 96.06 85 ALA A CA 1
ATOM 666 C C . ALA A 1 85 ? -5.716 -1.548 3.648 1.00 96.06 85 ALA A C 1
ATOM 668 O O . ALA A 1 85 ? -5.000 -2.443 4.096 1.00 96.06 85 ALA A O 1
ATOM 669 N N . GLY A 1 86 ? -5.211 -0.388 3.222 1.00 97.81 86 GLY A N 1
ATOM 670 C CA . GLY A 1 86 ? -3.794 -0.046 3.259 1.00 97.81 86 GLY A CA 1
ATOM 671 C C . GLY A 1 86 ? -3.243 -0.002 4.679 1.00 97.81 86 GLY A C 1
ATOM 672 O O . GLY A 1 86 ? -2.187 -0.574 4.936 1.00 97.81 86 GLY A O 1
ATOM 673 N N . ALA A 1 87 ? -3.965 0.622 5.612 1.00 96.81 87 ALA A N 1
ATOM 674 C CA . ALA A 1 87 ? -3.589 0.654 7.021 1.00 96.81 87 ALA A CA 1
ATOM 675 C C . ALA A 1 87 ? -3.581 -0.753 7.641 1.00 96.81 87 ALA A C 1
ATOM 677 O O . ALA A 1 87 ? -2.605 -1.117 8.296 1.00 96.81 87 ALA A O 1
ATOM 678 N N . ALA A 1 88 ? -4.607 -1.570 7.381 1.00 95.56 88 ALA A N 1
ATOM 679 C CA . ALA A 1 88 ? -4.680 -2.944 7.878 1.00 95.56 88 ALA A CA 1
ATOM 680 C C . ALA A 1 88 ? -3.529 -3.814 7.344 1.00 95.56 88 ALA A C 1
ATOM 682 O O . ALA A 1 88 ? -2.854 -4.496 8.117 1.00 95.56 88 ALA A O 1
ATOM 683 N N . LEU A 1 89 ? -3.249 -3.745 6.037 1.00 97.25 89 LEU A N 1
ATOM 684 C CA . LEU A 1 89 ? -2.141 -4.480 5.427 1.00 97.25 89 LEU A CA 1
ATOM 685 C C . LEU A 1 89 ? -0.785 -4.022 5.973 1.00 97.25 89 LEU A C 1
ATOM 687 O O . LEU A 1 89 ? 0.049 -4.855 6.320 1.00 97.25 89 LEU A O 1
ATOM 691 N N . CYS A 1 90 ? -0.562 -2.710 6.071 1.00 97.44 90 CYS A N 1
ATOM 692 C CA . CYS A 1 90 ? 0.664 -2.162 6.644 1.00 97.44 90 CYS A CA 1
ATOM 693 C C . CYS A 1 90 ? 0.842 -2.604 8.099 1.00 97.44 90 CYS A C 1
ATOM 695 O O . CYS A 1 90 ? 1.923 -3.058 8.447 1.00 97.44 90 CYS A O 1
ATOM 697 N N . SER A 1 91 ? -0.201 -2.529 8.931 1.00 95.00 91 SER A N 1
ATOM 698 C CA . SER A 1 91 ? -0.150 -2.978 10.329 1.00 95.00 91 SER A CA 1
ATOM 699 C C . SER A 1 91 ? 0.271 -4.447 10.430 1.00 95.00 91 SER A C 1
ATOM 701 O O . SER A 1 91 ? 1.232 -4.759 11.136 1.00 95.00 91 SER A O 1
ATOM 703 N N . LYS A 1 92 ? -0.354 -5.323 9.632 1.00 93.50 92 LYS A N 1
ATOM 704 C CA . LYS A 1 92 ? 0.005 -6.742 9.568 1.00 93.50 92 LYS A CA 1
ATOM 705 C C . LYS A 1 92 ? 1.460 -6.961 9.143 1.00 93.50 92 LYS A C 1
ATOM 707 O O . LYS A 1 92 ? 2.184 -7.678 9.818 1.00 93.50 92 LYS A O 1
ATOM 712 N N . LEU A 1 93 ? 1.908 -6.332 8.055 1.00 95.62 93 LEU A N 1
ATOM 713 C CA . LEU A 1 93 ? 3.281 -6.498 7.561 1.00 95.62 93 LEU A CA 1
ATOM 714 C C . LEU A 1 93 ? 4.325 -5.946 8.537 1.00 95.62 93 LEU A C 1
ATOM 716 O O . LEU A 1 93 ? 5.407 -6.514 8.662 1.00 95.62 93 LEU A O 1
ATOM 720 N N . LEU A 1 94 ? 4.015 -4.851 9.236 1.00 94.81 94 LEU A N 1
ATOM 721 C CA . LEU A 1 94 ? 4.890 -4.328 10.279 1.00 94.81 94 LEU A CA 1
ATOM 722 C C . LEU A 1 94 ? 5.043 -5.337 11.421 1.00 94.81 94 LEU A C 1
ATOM 724 O O . LEU A 1 94 ? 6.165 -5.599 11.846 1.00 94.81 94 LEU A O 1
ATOM 728 N N . GLN A 1 95 ? 3.938 -5.933 11.874 1.00 93.50 95 GLN A N 1
ATOM 729 C CA . GLN A 1 95 ? 3.952 -6.960 12.914 1.00 93.50 95 GLN A CA 1
ATOM 730 C C . GLN A 1 95 ? 4.698 -8.224 12.462 1.00 93.50 95 GLN A C 1
ATOM 732 O O . GLN A 1 95 ? 5.612 -8.667 13.153 1.00 93.50 95 GLN A O 1
ATOM 737 N N . ASP A 1 96 ? 4.354 -8.766 11.291 1.00 92.19 96 ASP A N 1
ATOM 738 C CA . ASP A 1 96 ? 4.911 -10.016 10.755 1.00 92.19 96 ASP A CA 1
ATOM 739 C C . ASP A 1 96 ? 6.436 -9.938 10.533 1.00 92.19 96 ASP A C 1
ATOM 741 O O . ASP A 1 96 ? 7.126 -10.959 10.555 1.00 92.19 96 ASP A O 1
ATOM 745 N N . HIS A 1 97 ? 6.976 -8.733 10.322 1.00 91.81 97 HIS A N 1
ATOM 746 C CA . HIS A 1 97 ? 8.394 -8.503 10.038 1.00 91.81 97 HIS A CA 1
ATOM 747 C C . HIS A 1 97 ? 9.135 -7.709 11.123 1.00 91.81 97 HIS A C 1
ATOM 749 O O . HIS A 1 97 ? 10.282 -7.318 10.903 1.00 91.81 97 HIS A O 1
ATOM 755 N N . SER A 1 98 ? 8.517 -7.480 12.287 1.00 92.88 98 SER A N 1
ATOM 756 C CA . SER A 1 98 ? 9.107 -6.712 13.397 1.00 92.88 98 SER A CA 1
ATOM 757 C C . SER A 1 98 ? 9.604 -5.317 12.981 1.00 92.88 98 SER A C 1
ATOM 759 O O . SER A 1 98 ? 10.667 -4.861 13.405 1.00 92.88 98 SER A O 1
ATOM 761 N N . LEU A 1 99 ? 8.837 -4.643 12.124 1.00 93.31 99 LEU A N 1
ATOM 762 C CA . LEU A 1 99 ? 9.109 -3.299 11.619 1.00 93.31 99 LEU A CA 1
ATOM 763 C C . LEU A 1 99 ? 8.253 -2.256 12.345 1.00 93.31 99 LEU A C 1
ATOM 765 O O . LEU A 1 99 ? 7.283 -2.560 13.038 1.00 93.31 99 LEU A O 1
ATOM 769 N N . THR A 1 100 ? 8.588 -0.986 12.143 1.00 93.25 100 THR A N 1
ATOM 770 C CA . THR A 1 100 ? 7.869 0.153 12.717 1.00 93.25 100 THR A CA 1
ATOM 771 C C . THR A 1 100 ? 7.286 1.058 11.638 1.00 93.25 100 THR A C 1
ATOM 773 O O . THR A 1 100 ? 7.672 1.035 10.471 1.00 93.25 100 THR A O 1
ATOM 776 N N . GLU A 1 101 ? 6.397 1.965 12.030 1.00 91.69 101 GLU A N 1
ATOM 777 C CA . GLU A 1 101 ? 5.831 2.983 11.147 1.00 91.69 101 GLU A CA 1
ATOM 778 C C . GLU A 1 101 ? 6.892 3.902 10.503 1.00 91.69 101 GLU A C 1
ATOM 780 O O . GLU A 1 101 ? 6.599 4.626 9.546 1.00 91.69 101 GLU A O 1
ATOM 785 N N . LYS A 1 102 ? 8.130 3.914 11.016 1.00 93.06 102 LYS A N 1
ATOM 786 C CA . LYS A 1 102 ? 9.269 4.647 10.437 1.00 93.06 102 LYS A CA 1
ATOM 787 C C . LYS A 1 102 ? 9.835 3.966 9.187 1.00 93.06 102 LYS A C 1
ATOM 789 O O . LYS A 1 102 ? 10.447 4.652 8.359 1.00 93.06 102 LYS A O 1
ATOM 794 N N . ASP A 1 103 ? 9.596 2.667 9.040 1.00 95.12 103 ASP A N 1
ATOM 795 C CA . ASP A 1 103 ? 10.079 1.833 7.937 1.00 95.12 103 ASP A CA 1
ATOM 796 C C . ASP A 1 103 ? 9.180 1.922 6.699 1.00 95.12 103 ASP A C 1
ATOM 798 O O . ASP A 1 103 ? 9.591 1.574 5.593 1.00 95.12 103 ASP A O 1
ATOM 802 N N . ILE A 1 104 ? 7.980 2.489 6.846 1.00 96.25 104 ILE A N 1
ATOM 803 C CA . ILE A 1 104 ? 7.108 2.798 5.714 1.00 96.25 104 ILE A CA 1
ATOM 804 C C . ILE A 1 104 ? 7.644 4.029 4.983 1.00 96.25 104 ILE A C 1
ATOM 806 O O . ILE A 1 104 ? 7.712 5.130 5.539 1.00 96.25 104 ILE A O 1
ATOM 810 N N . LYS A 1 105 ? 7.984 3.840 3.706 1.00 96.12 105 LYS A N 1
ATOM 811 C CA . LYS A 1 105 ? 8.469 4.883 2.795 1.00 96.12 105 LYS A CA 1
ATOM 812 C C . LYS A 1 105 ? 7.549 5.013 1.589 1.00 96.12 105 LYS A C 1
ATOM 814 O O . LYS A 1 105 ? 7.031 4.023 1.077 1.00 96.12 105 LYS A O 1
ATOM 819 N N . ARG A 1 106 ? 7.392 6.237 1.093 1.00 96.19 106 ARG A N 1
ATOM 820 C CA . ARG A 1 106 ? 6.790 6.508 -0.217 1.00 96.19 106 ARG A CA 1
ATOM 821 C C . ARG A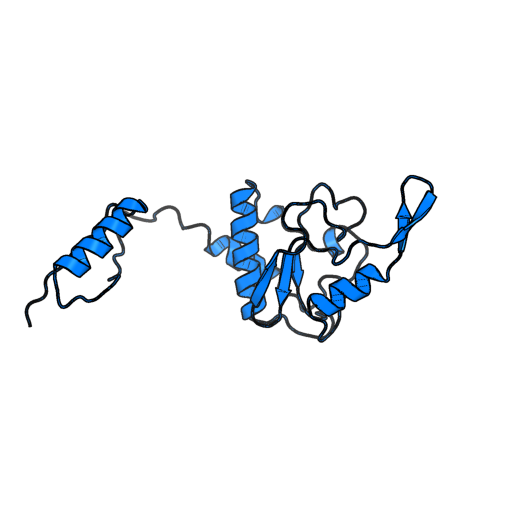 1 106 ? 7.825 6.248 -1.306 1.00 96.19 106 ARG A C 1
ATOM 823 O O . ARG A 1 106 ? 9.023 6.369 -1.069 1.00 96.19 106 ARG A O 1
ATOM 830 N N . HIS A 1 107 ? 7.379 5.976 -2.530 1.00 94.31 107 HIS A N 1
ATOM 831 C CA . HIS A 1 107 ? 8.302 5.788 -3.655 1.00 94.31 107 HIS A CA 1
ATOM 832 C C . HIS A 1 107 ? 9.189 7.032 -3.868 1.00 94.31 107 HIS A C 1
ATOM 834 O O . HIS A 1 107 ? 10.403 6.897 -4.001 1.00 94.31 107 HIS A O 1
ATOM 840 N N . LYS A 1 108 ? 8.618 8.241 -3.768 1.00 94.12 108 LYS A N 1
ATOM 841 C CA . LYS A 1 108 ? 9.363 9.509 -3.825 1.00 94.12 108 LYS A CA 1
ATOM 842 C C . LYS A 1 108 ? 10.393 9.720 -2.712 1.00 94.12 108 LYS A C 1
ATOM 844 O O . LYS A 1 108 ? 11.280 10.547 -2.870 1.00 94.12 108 LYS A O 1
ATOM 849 N N . ASP A 1 109 ? 10.295 8.986 -1.601 1.00 94.06 109 ASP A N 1
ATOM 850 C CA . ASP A 1 109 ? 11.292 9.060 -0.524 1.00 94.06 109 ASP A CA 1
ATOM 851 C C . ASP A 1 109 ? 12.560 8.251 -0.870 1.00 94.06 109 ASP A C 1
ATOM 853 O O . ASP A 1 109 ? 13.581 8.398 -0.202 1.00 94.06 109 ASP A O 1
ATOM 857 N N . LEU A 1 110 ? 12.498 7.379 -1.889 1.00 91.94 110 LEU A N 1
ATOM 858 C CA . LEU A 1 110 ? 13.579 6.466 -2.287 1.00 91.94 110 LEU A CA 1
ATOM 859 C C . LEU A 1 110 ? 14.050 6.662 -3.737 1.00 91.94 110 LEU A C 1
ATOM 861 O O . LEU A 1 110 ? 15.120 6.181 -4.099 1.00 91.94 110 LEU A O 1
ATOM 865 N N . ALA A 1 111 ? 13.267 7.340 -4.576 1.00 90.75 111 ALA A N 1
ATOM 866 C CA . ALA A 1 111 ? 13.585 7.583 -5.979 1.00 90.75 111 ALA A CA 1
ATOM 867 C C . ALA A 1 111 ? 13.036 8.936 -6.452 1.00 90.75 111 ALA A C 1
ATOM 869 O O . ALA A 1 111 ? 12.059 9.449 -5.910 1.00 90.75 111 ALA A O 1
ATOM 870 N N . ALA A 1 112 ? 13.623 9.490 -7.517 1.00 91.75 112 ALA A N 1
ATOM 871 C CA . ALA A 1 112 ? 13.140 10.710 -8.161 1.00 91.75 112 ALA A CA 1
ATOM 872 C C . ALA A 1 112 ? 11.849 10.434 -8.960 1.00 91.75 112 ALA A C 1
ATOM 874 O O . ALA A 1 112 ? 11.879 10.155 -10.157 1.00 91.75 112 ALA A O 1
ATOM 875 N N . THR A 1 113 ? 10.704 10.460 -8.278 1.00 91.31 113 THR A N 1
ATOM 876 C CA . THR A 1 113 ? 9.375 10.206 -8.852 1.00 91.31 113 THR A CA 1
ATOM 877 C C . THR A 1 113 ? 8.302 11.016 -8.127 1.00 91.31 113 THR A C 1
ATOM 879 O O . THR A 1 113 ? 8.468 11.357 -6.961 1.00 91.31 113 THR A O 1
ATOM 882 N N . ALA A 1 114 ? 7.177 11.294 -8.792 1.00 91.06 114 ALA A N 1
ATOM 883 C CA . ALA A 1 114 ? 6.004 11.907 -8.157 1.00 91.06 114 ALA A CA 1
ATOM 884 C C . ALA A 1 114 ? 5.205 10.907 -7.291 1.00 91.06 114 ALA A C 1
ATOM 886 O O . ALA A 1 114 ? 4.450 11.297 -6.404 1.00 91.06 114 ALA A O 1
ATOM 887 N N . CYS A 1 115 ? 5.385 9.600 -7.514 1.00 90.88 115 CYS A N 1
ATOM 888 C CA . CYS A 1 115 ? 4.657 8.531 -6.825 1.00 90.88 115 CYS A CA 1
ATOM 889 C C . CYS A 1 115 ? 4.870 8.580 -5.291 1.00 90.88 115 CYS A C 1
ATOM 891 O O . CYS A 1 115 ? 6.010 8.693 -4.837 1.00 90.88 115 CYS A O 1
ATOM 893 N N . PRO A 1 116 ? 3.822 8.443 -4.454 1.00 93.69 116 PRO A N 1
ATOM 894 C CA . PRO A 1 116 ? 2.468 7.976 -4.767 1.00 93.69 116 PRO A CA 1
ATOM 895 C C . PRO A 1 116 ? 1.498 9.051 -5.260 1.00 93.69 116 PRO A C 1
ATOM 897 O O . PRO A 1 116 ? 0.348 8.722 -5.493 1.00 93.69 116 PRO A O 1
ATOM 900 N N . GLY A 1 117 ? 1.945 10.284 -5.464 1.00 94.31 117 GLY A N 1
ATOM 901 C CA . GLY A 1 117 ? 1.104 11.415 -5.833 1.00 94.31 117 GLY A CA 1
ATOM 902 C C . GLY A 1 117 ? 0.752 12.306 -4.640 1.00 94.31 117 GLY A C 1
ATOM 903 O O . GLY A 1 117 ? 0.917 11.914 -3.480 1.00 94.31 117 GLY A O 1
ATOM 904 N N . ASN A 1 118 ? 0.318 13.530 -4.921 1.00 94.19 118 ASN A N 1
ATOM 905 C CA . ASN A 1 118 ? 0.066 14.571 -3.924 1.00 94.19 118 ASN A CA 1
ATOM 906 C C . ASN A 1 118 ? -1.201 14.327 -3.096 1.00 94.19 118 ASN A C 1
ATOM 908 O O . ASN A 1 118 ? -1.226 14.687 -1.923 1.00 94.19 118 ASN A O 1
ATOM 912 N N . ASN A 1 119 ? -2.206 13.661 -3.666 1.00 95.62 119 ASN A N 1
ATOM 913 C CA . ASN A 1 119 ? -3.480 13.364 -3.002 1.00 95.62 119 ASN A CA 1
ATOM 914 C C . ASN A 1 119 ? -3.506 11.972 -2.345 1.00 95.62 119 ASN A C 1
ATOM 916 O O . ASN A 1 119 ? -4.571 11.478 -1.969 1.00 95.62 119 ASN A O 1
ATOM 920 N N . PHE A 1 120 ? -2.353 11.306 -2.233 1.00 97.31 120 PHE A N 1
ATOM 921 C CA . PHE A 1 120 ? -2.245 10.055 -1.490 1.00 97.31 120 PHE A CA 1
ATOM 922 C C . PHE A 1 120 ? -2.217 10.350 0.016 1.00 97.31 120 PHE A C 1
ATOM 924 O O . PHE A 1 120 ? -1.297 11.019 0.495 1.00 97.31 120 PHE A O 1
ATOM 931 N N . SER A 1 121 ? -3.184 9.810 0.760 1.00 97.06 121 SER A N 1
ATOM 932 C CA . SER A 1 121 ? -3.407 10.041 2.198 1.00 97.06 121 SER A CA 1
ATOM 933 C C . SER A 1 121 ? -2.372 9.345 3.097 1.00 97.06 121 SER A C 1
ATOM 935 O O . SER A 1 121 ? -2.689 8.500 3.934 1.00 97.06 121 SER A O 1
ATOM 937 N N . PHE A 1 122 ? -1.085 9.649 2.892 1.00 96.50 122 PHE A N 1
ATOM 938 C CA . PHE A 1 122 ? 0.023 9.014 3.610 1.00 96.50 122 PHE A CA 1
ATOM 939 C C . PHE A 1 122 ? 0.000 9.327 5.108 1.00 96.50 122 PHE A C 1
ATOM 941 O O . PHE A 1 122 ? 0.306 8.459 5.923 1.00 96.50 122 PHE A O 1
ATOM 948 N N . THR A 1 123 ? -0.332 10.567 5.467 1.00 95.50 123 THR A N 1
ATOM 949 C CA . THR A 1 123 ? -0.364 11.018 6.862 1.00 95.50 123 THR A CA 1
ATOM 950 C C . THR A 1 123 ? -1.459 10.290 7.628 1.00 95.50 123 THR A C 1
ATOM 952 O O . THR A 1 123 ? -1.188 9.726 8.686 1.00 95.50 123 THR A O 1
ATOM 955 N N . GLU A 1 124 ? -2.659 10.236 7.057 1.00 95.31 124 GLU A N 1
ATOM 956 C CA . GLU A 1 124 ? -3.820 9.551 7.617 1.00 95.31 124 GLU A CA 1
ATOM 957 C C . GLU A 1 124 ? -3.539 8.052 7.750 1.00 95.31 124 GLU A C 1
ATOM 959 O O . GLU A 1 124 ? -3.766 7.473 8.811 1.00 95.31 124 GLU A O 1
ATOM 964 N N . LEU A 1 125 ? -2.937 7.434 6.722 1.00 95.94 125 LEU A N 1
ATOM 965 C CA . LEU A 1 125 ? -2.542 6.026 6.776 1.00 95.94 125 LEU A CA 1
ATOM 966 C C . LEU A 1 125 ? -1.603 5.777 7.957 1.00 95.94 125 LEU A C 1
ATOM 968 O O . LEU A 1 125 ? -1.820 4.847 8.727 1.00 95.94 125 LEU A O 1
ATOM 972 N N . LYS A 1 126 ? -0.576 6.618 8.140 1.00 94.00 126 LYS A N 1
ATOM 973 C CA . LYS A 1 126 ? 0.353 6.485 9.270 1.00 94.00 126 LYS A CA 1
ATOM 974 C C . LYS A 1 126 ? -0.321 6.699 10.622 1.00 94.00 126 LYS A C 1
ATOM 976 O O . LYS A 1 126 ? 0.030 5.999 11.568 1.00 94.00 126 LYS A O 1
ATOM 981 N N . GLN A 1 127 ? -1.265 7.632 10.727 1.00 92.50 127 GLN A N 1
ATOM 982 C CA . GLN A 1 127 ? -2.021 7.860 11.959 1.00 92.50 127 GLN A CA 1
ATOM 983 C C . GLN A 1 127 ? -2.827 6.618 12.348 1.00 92.50 127 GLN A C 1
ATOM 985 O O . GLN A 1 127 ? -2.776 6.211 13.507 1.00 92.50 127 GLN A O 1
ATOM 990 N N . MET A 1 128 ? -3.458 5.943 11.385 1.00 91.31 128 MET A N 1
ATOM 991 C CA . MET A 1 128 ? -4.199 4.704 11.647 1.00 91.31 128 MET A CA 1
ATOM 992 C C . MET A 1 128 ? -3.316 3.574 12.197 1.00 91.31 128 MET A C 1
ATOM 994 O O . MET A 1 128 ? -3.777 2.767 12.995 1.00 91.31 128 MET A O 1
ATOM 998 N N . LEU A 1 129 ? -2.029 3.528 11.839 1.00 87.88 129 LEU A N 1
ATOM 999 C CA . LEU A 1 129 ? -1.092 2.535 12.388 1.00 87.88 129 LEU A CA 1
ATOM 1000 C C . LEU A 1 129 ? -0.769 2.782 13.862 1.00 87.88 129 LEU A C 1
ATOM 1002 O O . LEU A 1 129 ? -0.496 1.840 14.601 1.00 87.88 129 LEU A O 1
ATOM 1006 N N . THR A 1 130 ? -0.799 4.043 14.294 1.00 68.38 130 THR A N 1
ATOM 1007 C CA . THR A 1 130 ? -0.565 4.399 15.699 1.00 68.38 130 THR A CA 1
ATOM 1008 C C . THR A 1 130 ? -1.764 4.086 16.588 1.00 68.38 130 THR A C 1
ATOM 1010 O O . THR A 1 130 ? -1.577 3.849 17.774 1.00 68.38 130 THR A O 1
ATOM 1013 N N . THR A 1 131 ? -2.970 4.021 16.014 1.00 56.72 131 THR A N 1
ATOM 1014 C CA . THR A 1 131 ? -4.211 3.671 16.724 1.00 56.72 131 THR A CA 1
ATOM 1015 C C . THR A 1 131 ? -4.392 2.160 16.896 1.00 56.72 131 THR A C 1
ATOM 1017 O O . THR A 1 131 ? -5.094 1.744 17.807 1.00 56.72 131 THR A O 1
ATOM 1020 N N . VAL A 1 132 ? -3.764 1.346 16.034 1.00 53.31 132 VAL A N 1
ATOM 1021 C CA . VAL A 1 132 ? -3.832 -0.133 16.063 1.00 53.31 132 VAL A CA 1
ATOM 1022 C C . VAL A 1 132 ? -2.711 -0.757 16.903 1.00 53.31 132 VAL A C 1
ATOM 1024 O O . VAL A 1 132 ? -2.692 -1.966 17.112 1.00 53.31 132 VAL A O 1
ATOM 1027 N N . ARG A 1 133 ? -1.783 0.037 17.460 1.00 51.53 133 ARG A N 1
ATOM 1028 C CA . ARG A 1 133 ? -1.104 -0.438 18.669 1.00 51.53 133 ARG A CA 1
ATOM 1029 C C . ARG A 1 133 ? -2.192 -0.501 19.721 1.00 51.53 133 ARG A C 1
ATOM 1031 O O . ARG A 1 133 ? -2.568 0.558 20.218 1.00 51.53 133 ARG A O 1
ATOM 1038 N N . ASP A 1 134 ? -2.703 -1.706 19.987 1.00 50.06 134 ASP A N 1
ATOM 1039 C CA . ASP A 1 134 ? -3.544 -1.961 21.149 1.00 50.06 134 ASP A CA 1
ATOM 1040 C C . ASP A 1 134 ? -2.935 -1.148 22.289 1.00 50.06 134 ASP A C 1
ATOM 1042 O O . ASP A 1 134 ? -1.745 -1.344 22.590 1.00 50.06 134 ASP A O 1
ATOM 1046 N N . PRO A 1 135 ? -3.649 -0.142 22.828 1.00 52.75 135 PRO A N 1
ATOM 1047 C CA . PRO A 1 135 ? -3.137 0.553 23.986 1.00 52.75 135 PRO A CA 1
ATOM 1048 C C . PRO A 1 135 ? -2.812 -0.543 24.995 1.00 52.75 135 PRO A C 1
ATOM 1050 O O . PRO A 1 135 ? -3.647 -1.415 25.246 1.00 52.75 135 PRO A O 1
ATOM 1053 N N . ALA A 1 136 ? -1.569 -0.556 25.495 1.00 51.91 136 ALA A N 1
ATOM 1054 C CA . ALA A 1 136 ? -1.209 -1.443 26.594 1.00 51.91 136 ALA A CA 1
ATOM 1055 C C . ALA A 1 136 ? -2.329 -1.306 27.627 1.00 51.91 136 ALA A C 1
ATOM 1057 O O . ALA A 1 136 ? -2.647 -0.150 27.906 1.00 51.91 136 ALA A O 1
ATOM 1058 N N . PRO A 1 137 ? -2.957 -2.405 28.095 1.00 58.72 137 PRO A N 1
ATOM 1059 C CA . PRO A 1 137 ? -4.198 -2.357 28.858 1.00 58.72 137 PRO A CA 1
ATOM 1060 C C . PRO A 1 137 ? -4.150 -1.216 29.867 1.00 58.72 137 PRO A C 1
ATOM 1062 O O . PRO A 1 137 ? -3.396 -1.263 30.839 1.00 58.72 137 PRO A O 1
ATOM 1065 N N . THR A 1 138 ? -4.838 -0.122 29.547 1.00 55.09 138 THR A N 1
ATOM 1066 C CA . THR A 1 138 ? -4.875 1.037 30.422 1.00 55.09 138 THR A CA 1
ATOM 1067 C C . THR A 1 138 ? -6.035 0.760 31.354 1.00 55.09 138 THR A C 1
ATOM 1069 O O . THR A 1 138 ? -7.188 0.899 30.948 1.00 55.09 138 THR A O 1
ATOM 1072 N N . ASP A 1 139 ? -5.680 0.308 32.554 1.00 64.12 139 ASP A N 1
ATOM 1073 C CA . ASP A 1 139 ? -6.543 -0.094 33.666 1.00 64.12 139 ASP A CA 1
ATOM 1074 C C . ASP A 1 139 ? -7.060 -1.545 33.618 1.00 64.12 139 ASP A C 1
ATOM 1076 O O . ASP A 1 139 ? -7.229 -2.139 32.554 1.00 64.12 139 ASP A O 1
ATOM 1080 N N . ASP A 1 140 ? -7.350 -2.102 34.805 1.00 68.00 140 ASP A N 1
ATOM 1081 C CA . ASP A 1 140 ? -7.954 -3.431 35.063 1.00 68.00 140 ASP A CA 1
ATOM 1082 C C . ASP A 1 140 ? -9.396 -3.576 34.501 1.00 68.00 140 ASP A C 1
ATOM 1084 O O . ASP A 1 140 ? -10.211 -4.370 34.979 1.00 68.00 140 ASP A O 1
ATOM 1088 N N . VAL A 1 141 ? -9.767 -2.775 33.501 1.00 67.88 141 VAL A N 1
ATOM 1089 C CA . VAL A 1 141 ? -11.117 -2.713 32.945 1.00 67.88 141 VAL A CA 1
ATOM 1090 C C . VAL A 1 141 ? -11.259 -3.732 31.816 1.00 67.88 141 VAL A C 1
ATOM 1092 O O . VAL A 1 141 ? -10.721 -3.569 30.723 1.00 67.88 141 VAL A O 1
ATOM 1095 N N . ILE A 1 142 ? -12.045 -4.778 32.070 1.00 66.44 142 ILE A N 1
ATOM 1096 C CA . ILE A 1 142 ? -12.408 -5.792 31.074 1.00 66.44 142 ILE A CA 1
ATOM 1097 C C . ILE A 1 142 ? -13.675 -5.346 30.337 1.00 66.44 142 ILE A C 1
ATOM 1099 O O . ILE A 1 142 ? -14.752 -5.237 30.928 1.00 66.44 142 ILE A O 1
ATOM 1103 N N . TYR A 1 143 ? -13.569 -5.147 29.024 1.00 68.75 143 TYR A N 1
ATOM 1104 C CA . TYR A 1 143 ? -14.718 -4.920 28.149 1.00 68.75 143 TYR A CA 1
ATOM 1105 C C . TYR A 1 143 ? -15.233 -6.262 27.625 1.00 68.75 143 TYR A C 1
ATOM 1107 O O . TYR A 1 143 ? -14.489 -7.029 27.017 1.00 68.75 143 TYR A O 1
ATOM 1115 N N . THR A 1 144 ? -16.517 -6.554 27.842 1.00 70.81 144 THR A N 1
ATOM 1116 C CA . THR A 1 144 ? -17.155 -7.782 27.344 1.00 70.81 144 THR A CA 1
ATOM 1117 C C . THR A 1 144 ? -18.142 -7.439 26.233 1.00 70.81 144 THR A C 1
ATOM 1119 O O . THR A 1 144 ? -18.912 -6.486 26.342 1.00 70.81 144 THR A O 1
ATOM 1122 N N . VAL A 1 145 ? -18.115 -8.205 25.140 1.00 64.75 145 VAL A N 1
ATOM 1123 C CA . VAL A 1 145 ? -19.084 -8.101 24.042 1.00 64.75 145 VAL A CA 1
ATOM 1124 C C . VAL A 1 145 ? -19.850 -9.410 23.924 1.00 64.75 145 VAL A C 1
ATOM 1126 O O . VAL A 1 145 ? -19.274 -10.497 23.985 1.00 64.75 145 VAL A O 1
ATOM 1129 N N . GLN A 1 146 ? -21.167 -9.322 23.748 1.00 76.00 146 GLN A N 1
ATOM 1130 C CA . GLN A 1 146 ? -21.978 -10.502 23.495 1.00 76.00 146 GLN A CA 1
ATOM 1131 C C . GLN A 1 146 ? -21.725 -11.011 22.069 1.00 76.00 146 GLN A C 1
ATOM 1133 O O . GLN A 1 146 ? -22.138 -10.398 21.090 1.00 76.00 146 GLN A O 1
ATOM 1138 N N . VAL A 1 147 ? -21.078 -12.169 21.958 1.00 79.94 147 VAL A N 1
ATOM 1139 C CA . VAL A 1 147 ? -20.711 -12.812 20.680 1.00 79.94 147 VAL A CA 1
ATOM 1140 C C . VAL A 1 147 ? -21.852 -13.620 20.029 1.00 79.94 147 VAL A C 1
ATOM 1142 O O . VAL A 1 147 ? -21.673 -14.189 18.955 1.00 79.94 147 VAL A O 1
ATOM 1145 N N . GLY A 1 148 ? -23.038 -13.679 20.652 1.00 82.94 148 GLY A N 1
ATOM 1146 C CA . GLY A 1 148 ? -24.240 -14.303 20.079 1.00 82.94 148 GLY A CA 1
ATOM 1147 C C . GLY A 1 148 ? -25.427 -14.422 21.047 1.00 82.94 148 GLY A C 1
ATOM 1148 O O . GLY A 1 148 ? -25.271 -14.315 22.262 1.00 82.94 148 GLY A O 1
ATOM 1149 N N . VAL A 1 149 ? -26.629 -14.675 20.507 1.00 87.50 149 VAL A N 1
ATOM 1150 C CA . VAL A 1 149 ? -27.862 -14.976 21.266 1.00 87.50 149 VAL A CA 1
ATOM 1151 C C . VAL A 1 149 ? -28.365 -16.356 20.852 1.00 87.50 149 VAL A C 1
ATOM 1153 O O . VAL A 1 149 ? -28.671 -16.586 19.683 1.00 87.50 149 VAL A O 1
ATOM 1156 N N . PHE A 1 150 ? -28.505 -17.273 21.809 1.00 90.75 150 PHE A N 1
ATOM 1157 C CA . PHE A 1 150 ? -28.920 -18.648 21.536 1.00 90.75 150 PHE A CA 1
ATOM 1158 C C . PHE A 1 150 ? -30.196 -18.999 22.294 1.00 90.75 150 PHE A C 1
ATOM 1160 O O . PHE A 1 150 ? -30.315 -18.741 23.486 1.00 90.75 150 PHE A O 1
ATOM 1167 N N . ARG A 1 151 ? -31.139 -19.654 21.608 1.00 92.06 151 ARG A N 1
ATOM 1168 C CA . ARG A 1 151 ? -32.332 -20.249 22.243 1.00 92.06 151 ARG A CA 1
ATOM 1169 C C . ARG A 1 151 ? -32.060 -21.625 22.858 1.00 92.06 151 ARG A C 1
ATOM 1171 O O . ARG A 1 151 ? -32.873 -22.115 23.630 1.00 92.06 151 ARG A O 1
ATOM 1178 N N . VAL A 1 152 ? -30.936 -22.248 22.498 1.00 92.62 152 VAL A N 1
ATOM 1179 C CA . VAL A 1 152 ? -30.538 -23.594 22.930 1.00 92.62 152 VAL A CA 1
ATOM 1180 C C . VAL A 1 152 ? -29.157 -23.512 23.572 1.00 92.62 152 VAL A C 1
ATOM 1182 O O . VAL A 1 152 ? -28.198 -23.106 22.914 1.00 92.62 152 VAL A O 1
ATOM 1185 N N . LYS A 1 153 ? -29.047 -23.930 24.840 1.00 92.88 153 LYS A N 1
ATOM 1186 C CA . LYS A 1 153 ? -27.806 -23.844 25.631 1.00 92.88 153 LYS A CA 1
ATOM 1187 C C . LYS A 1 153 ? -26.624 -24.569 24.974 1.00 92.88 153 LYS A C 1
ATOM 1189 O O . LYS A 1 153 ? -25.537 -24.008 24.915 1.00 92.88 153 LYS A O 1
ATOM 1194 N N . ALA A 1 154 ? -26.854 -25.749 24.396 1.00 94.94 154 ALA A N 1
ATOM 1195 C CA . ALA A 1 154 ? -25.810 -26.534 23.729 1.00 94.94 154 ALA A CA 1
ATOM 1196 C C . ALA A 1 154 ? -25.122 -25.775 22.574 1.00 94.94 154 ALA A C 1
ATOM 1198 O O . ALA A 1 154 ? -23.922 -25.927 22.353 1.00 94.94 154 ALA A O 1
ATOM 1199 N N . ASN A 1 155 ? -25.851 -24.906 21.864 1.00 94.25 155 ASN A N 1
ATOM 1200 C CA . ASN A 1 155 ? -25.267 -24.095 20.794 1.00 94.25 155 ASN A CA 1
ATOM 1201 C C . ASN A 1 155 ? -24.366 -22.983 21.355 1.00 94.25 155 ASN A C 1
ATOM 1203 O O . ASN A 1 155 ? -23.304 -22.722 20.793 1.00 94.25 155 ASN A O 1
ATOM 1207 N N . ALA A 1 156 ? -24.758 -22.375 22.480 1.00 93.19 156 ALA A N 1
ATOM 1208 C CA . ALA A 1 156 ? -23.928 -21.398 23.183 1.00 93.19 156 ALA A CA 1
ATOM 1209 C C . ALA A 1 156 ? -22.648 -22.046 23.739 1.00 93.19 156 ALA A C 1
ATOM 1211 O O . ALA A 1 156 ? -21.564 -21.482 23.614 1.00 93.19 156 ALA A O 1
ATOM 1212 N N . GLU A 1 157 ? -22.753 -23.257 24.294 1.00 94.38 157 GLU A N 1
ATOM 1213 C CA . GLU A 1 157 ? -21.605 -24.028 24.788 1.00 94.38 157 GLU A CA 1
ATOM 1214 C C . GLU A 1 157 ? -20.637 -24.402 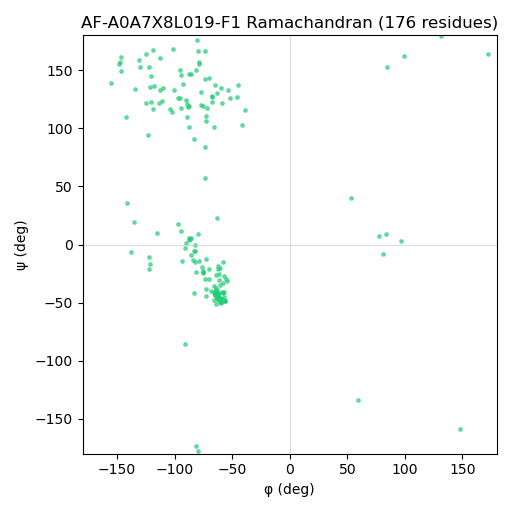23.666 1.00 94.38 157 GLU A C 1
ATOM 1216 O O . GLU A 1 157 ? -19.427 -24.249 23.830 1.00 94.38 157 GLU A O 1
ATOM 1221 N N . LYS A 1 158 ? -21.152 -24.809 22.499 1.00 95.38 158 LYS A N 1
ATOM 1222 C CA . LYS A 1 158 ? -20.320 -25.097 21.327 1.00 95.38 158 LYS A CA 1
ATOM 1223 C C . LYS A 1 158 ? -19.506 -23.877 20.889 1.00 95.38 158 LYS A C 1
ATOM 1225 O O . LYS A 1 158 ? -18.304 -24.009 20.667 1.00 95.38 158 LYS A O 1
ATOM 1230 N N . LEU A 1 159 ? -20.135 -22.700 20.793 1.00 92.94 159 LEU A N 1
ATOM 1231 C CA . LEU A 1 159 ? -19.420 -21.471 20.436 1.00 92.94 159 LEU A CA 1
ATOM 1232 C C . LEU A 1 159 ? -18.394 -21.092 21.512 1.00 92.94 159 LEU A C 1
ATOM 1234 O O . LEU A 1 159 ? -17.258 -20.770 21.179 1.00 92.94 159 LEU A O 1
ATOM 1238 N N . ARG A 1 160 ? -18.757 -21.187 22.796 1.00 92.88 160 ARG A N 1
ATOM 1239 C CA . ARG A 1 160 ? -17.829 -20.928 23.904 1.00 92.88 160 ARG A CA 1
ATOM 1240 C C . ARG A 1 160 ? -16.584 -21.814 23.814 1.00 92.88 160 ARG A C 1
ATOM 1242 O O . ARG A 1 160 ? -15.477 -21.302 23.913 1.00 92.88 160 ARG A O 1
ATOM 1249 N N . LEU A 1 161 ? -16.748 -23.121 23.608 1.00 93.56 161 LEU A N 1
ATOM 1250 C CA . LEU A 1 161 ? -15.623 -24.056 23.488 1.00 93.56 161 LEU A CA 1
ATOM 1251 C C . LEU A 1 161 ? -14.737 -23.744 22.281 1.00 93.56 161 LEU A C 1
ATOM 1253 O O . LEU A 1 161 ? -13.517 -23.824 22.387 1.00 93.56 161 LEU A O 1
ATOM 1257 N N . GLN A 1 162 ? -15.334 -23.354 21.153 1.00 91.81 162 GLN A N 1
ATOM 1258 C CA . GLN A 1 162 ? -14.579 -22.918 19.981 1.00 91.81 162 GLN A CA 1
ATOM 1259 C C . GLN A 1 162 ? -13.729 -21.679 20.290 1.00 91.81 162 GLN A C 1
ATOM 1261 O O . GLN A 1 162 ? -12.549 -21.662 19.954 1.00 91.81 162 GLN A O 1
ATOM 1266 N N . LEU A 1 163 ? -14.304 -20.675 20.956 1.00 89.81 163 LEU A N 1
ATOM 1267 C CA . LEU A 1 163 ? -13.598 -19.447 21.331 1.00 89.81 163 LEU A CA 1
ATOM 1268 C C . LEU A 1 163 ? -12.462 -19.723 22.325 1.00 89.81 163 LEU A C 1
ATOM 1270 O O . LEU A 1 163 ? -11.362 -19.205 22.158 1.00 89.81 163 LEU A O 1
ATOM 1274 N N . VAL A 1 164 ? -12.688 -20.604 23.303 1.00 89.81 164 VAL A N 1
ATOM 1275 C CA . VAL A 1 164 ? -11.630 -21.065 24.216 1.00 89.81 164 VAL A CA 1
ATOM 1276 C C . VAL A 1 164 ? -10.524 -21.793 23.448 1.00 89.81 164 VAL A C 1
ATOM 1278 O O . VAL A 1 164 ? -9.348 -21.535 23.685 1.00 89.81 164 VAL A O 1
ATOM 1281 N N . GLY A 1 165 ? -10.876 -22.646 22.480 1.00 87.69 165 GLY A N 1
ATOM 1282 C CA . GLY A 1 165 ? -9.909 -23.306 21.597 1.00 87.69 165 GLY A CA 1
ATOM 1283 C C . GLY A 1 165 ? -9.105 -22.337 20.720 1.00 87.69 165 GLY A C 1
ATOM 1284 O O . GLY A 1 165 ? -8.013 -22.679 20.277 1.00 87.69 165 GLY A O 1
ATOM 1285 N N . GLN A 1 166 ? -9.617 -21.124 20.504 1.00 84.69 166 GLN A N 1
ATOM 1286 C CA . GLN A 1 166 ? -8.933 -20.023 19.820 1.00 84.69 166 GLN A CA 1
ATOM 1287 C C . GLN A 1 166 ? -8.119 -19.130 20.778 1.00 84.69 166 GLN A C 1
ATOM 1289 O O . GLN A 1 166 ? -7.501 -18.171 20.328 1.00 84.69 166 GLN A O 1
ATOM 1294 N N . GLY A 1 167 ? -8.087 -19.444 22.079 1.00 84.94 167 GLY A N 1
ATOM 1295 C CA . GLY A 1 167 ? -7.318 -18.714 23.091 1.00 84.94 167 GLY A CA 1
ATOM 1296 C C . GLY A 1 167 ? -8.107 -17.662 23.877 1.00 84.94 167 GLY A C 1
ATOM 1297 O O . GLY A 1 167 ? -7.529 -16.997 24.732 1.00 84.94 167 GLY A O 1
ATOM 1298 N N . HIS A 1 168 ? -9.416 -17.514 23.651 1.00 83.94 168 HIS A N 1
ATOM 1299 C CA . HIS A 1 168 ? -10.258 -16.592 24.420 1.00 83.94 168 HIS A CA 1
ATOM 1300 C C . HIS A 1 168 ? -10.720 -17.244 25.732 1.00 83.94 168 HIS A C 1
ATOM 1302 O O . HIS A 1 168 ? -11.759 -17.907 25.784 1.00 83.94 168 HIS A O 1
ATOM 1308 N N . THR A 1 169 ? -9.949 -17.067 26.807 1.00 82.00 169 THR A N 1
ATOM 1309 C CA . THR A 1 169 ? -10.215 -17.699 28.115 1.00 82.00 169 THR A CA 1
ATOM 1310 C C . THR A 1 169 ? -11.435 -17.135 28.839 1.00 82.00 169 THR A C 1
ATOM 1312 O O . THR A 1 169 ? -12.039 -17.835 29.651 1.00 82.00 169 THR A O 1
ATOM 1315 N N . ASP A 1 170 ? -11.852 -15.921 28.484 1.00 82.56 170 ASP A N 1
ATOM 1316 C CA . ASP A 1 170 ? -12.903 -15.180 29.191 1.00 82.56 170 ASP A CA 1
ATOM 1317 C C . ASP A 1 170 ? -14.280 -15.328 28.524 1.00 82.56 170 ASP A C 1
ATOM 1319 O O . ASP A 1 170 ? -15.206 -14.559 28.775 1.00 82.56 170 ASP A O 1
ATOM 1323 N N . ALA A 1 171 ? -14.453 -16.333 27.660 1.00 87.19 171 ALA A N 1
ATOM 1324 C CA . ALA A 1 171 ? -15.746 -16.641 27.063 1.00 87.19 171 ALA A CA 1
ATOM 1325 C C . ALA A 1 171 ? -16.701 -17.267 28.104 1.00 87.19 171 ALA A C 1
ATOM 1327 O O . ALA A 1 171 ? -16.481 -18.383 28.595 1.00 87.19 171 ALA A O 1
ATOM 1328 N N . PHE A 1 172 ? -17.813 -16.586 28.396 1.00 88.38 172 PHE A N 1
ATOM 1329 C CA . PHE A 1 172 ? -18.847 -17.032 29.339 1.00 88.38 172 PHE A CA 1
ATOM 1330 C C . PHE A 1 172 ? -20.246 -17.074 28.704 1.00 88.38 172 PHE A C 1
ATOM 1332 O O . PHE A 1 172 ? -20.495 -16.507 27.643 1.00 88.38 172 PHE A O 1
ATOM 1339 N N . ILE A 1 173 ? -21.177 -17.772 29.362 1.00 89.19 173 ILE A N 1
ATOM 1340 C CA . ILE A 1 173 ? -22.596 -17.823 28.980 1.00 89.19 173 ILE A CA 1
ATOM 1341 C C . ILE A 1 173 ? -23.400 -17.142 30.083 1.00 89.19 173 ILE A C 1
ATOM 1343 O O . ILE A 1 173 ? -23.360 -17.586 31.229 1.00 89.19 173 ILE A O 1
ATOM 1347 N N . GLN A 1 174 ? -24.150 -16.098 29.732 1.00 88.94 174 GLN A N 1
ATOM 1348 C CA . GLN A 1 174 ? -25.142 -15.481 30.612 1.00 88.94 174 GLN A CA 1
ATOM 1349 C C . GLN A 1 174 ? -26.546 -15.966 30.246 1.00 88.94 174 GLN A C 1
ATOM 1351 O O . GLN A 1 174 ? -26.926 -16.006 29.075 1.00 88.94 174 GLN A O 1
ATOM 1356 N N . GLN A 1 175 ? -27.314 -16.358 31.261 1.00 86.50 175 GLN A N 1
ATOM 1357 C CA . GLN A 1 175 ? -28.721 -16.709 31.112 1.00 86.50 175 GLN A CA 1
ATOM 1358 C C . GLN A 1 175 ? -29.571 -15.498 31.488 1.00 86.50 175 GLN A C 1
ATOM 1360 O O . GLN A 1 175 ? -29.452 -14.974 32.591 1.00 86.50 175 GLN A O 1
ATOM 1365 N N . HIS A 1 176 ? -30.459 -15.093 30.585 1.00 81.56 176 HIS A N 1
ATOM 1366 C CA . HIS A 1 176 ? -31.439 -14.046 30.845 1.00 81.56 176 HIS A CA 1
ATOM 1367 C C . HIS A 1 176 ? -32.829 -14.673 30.886 1.00 81.56 176 HIS A C 1
ATOM 1369 O O . HIS A 1 176 ? -33.246 -15.348 29.941 1.00 81.56 176 HIS A O 1
ATOM 1375 N N . SER A 1 177 ? -33.533 -14.470 31.993 1.00 75.00 177 SER A N 1
ATOM 1376 C CA . SER A 1 177 ? -34.965 -14.747 32.086 1.00 75.00 177 SER A CA 1
ATOM 1377 C C . SER A 1 177 ? -35.721 -13.671 31.306 1.00 75.00 177 SER A C 1
ATOM 1379 O O . SER A 1 177 ? -35.297 -12.514 31.303 1.00 75.00 177 SER A O 1
ATOM 1381 N N . ARG A 1 178 ? -36.802 -14.052 30.622 1.00 61.72 178 ARG A N 1
ATOM 1382 C CA . ARG A 1 178 ? -37.761 -13.069 30.101 1.00 61.72 178 ARG A CA 1
ATOM 1383 C C . ARG A 1 178 ? -38.609 -12.506 31.226 1.00 61.72 178 ARG A C 1
ATOM 1385 O O . ARG A 1 178 ? -38.880 -13.284 32.167 1.00 61.72 178 ARG A O 1
#

Solvent-accessible surface area (backbone atoms only — not comparable to full-atom values): 10791 Å² total; per-residue (Å²): 133,76,33,84,76,53,48,73,66,55,47,21,53,55,30,40,74,36,72,47,73,46,98,86,73,43,82,41,65,40,95,30,56,35,30,10,28,37,30,36,67,80,25,53,74,42,78,62,47,48,94,48,77,34,63,68,44,93,98,41,22,89,80,50,84,33,75,41,67,52,32,29,20,78,83,38,73,66,43,71,42,30,44,52,40,50,26,52,51,48,47,50,54,25,62,79,64,78,52,55,84,83,73,66,73,54,58,41,77,78,42,102,52,73,45,69,29,82,41,44,61,60,67,60,31,54,52,51,46,65,66,66,48,71,70,71,81,81,62,99,72,83,87,86,76,87,91,75,88,69,99,45,69,70,61,49,51,52,52,38,53,51,41,40,76,73,66,42,83,84,62,77,87,86,87,79,83,130

Radius of gyration: 22.12 Å; Cα contacts (8 Å, |Δi|>4): 224; chains: 1; bounding box: 62×41×58 Å

Secondary structure (DSSP, 8-state):
--BSS--HHHHHHHHHT-EEE-TTS-EEE--S---SEEE-TT-PEEESSTTS---SSTTTGGG--PEEESB-TTTSPPPHHHHHHHHHHHHHHHHHTT--TTS---GGGTSSS-TT-TT--HHHHHHHHHHSS-----SS----------SSHHHHHHHHHHHHHTT-TT--------

Foldseek 3Di:
DADAAQDQVNQFVVQQPDWDQDPVRDIDGDNGHQACWEAELQQDIDRDVPPDQGRLAPPCSVPDHGYHYHHQQQPDARHPSNLVSLLVVVLVVCVVPVHDLVPDDFNVRRDVDCPPHDRYPSVSSSVSSVVPPPPPPPDPDDDDDDPDDDPDVVVLVVVQVVVVVVVNPPRDDDDDDD

=== Feature glossary ===
A reading guide for the features in this record.

Start from the sequence.

  · Sequence gives the chain of amino acids in standard one-letter code (A=alanine, C=cysteine, …, Y=tyrosine), read N→C. It is the only feature that is directly encoded by the gene; all structural features are derived from the folded form of this sequence.

Fold it, and you get atomic coordinates and the backbone conformation that goes with them.

  · The mmCIF table is the protein's shape written out atom by atom. For each backbone N, Cα, C, and carbonyl O, it records an (x, y, z) coordinate triple in Å plus the residue type, chain letter, and residue number.

  · Backbone dihedral angles. Every residue except chain termini has a φ (preceding-C → N → Cα → C) and a ψ (N → Cα → C → next-N). They are reported in degrees following the IUPAC sign convention. Secondary structure is essentially a statement about which (φ, ψ) basin each residue occupies.

  · DSSP 8-state secondary structure assigns each residue one of H (α-helix), G (3₁₀-helix), I (π-helix), E (extended β-strand), B (isolated β-bridge), T (hydrogen-bonded turn), S (bend), or '-' (coil). The assignment is computed from backbone hydrogen-bond geometry via the Kabsch–Sander algorithm.

  · P-SEA three-state annotation labels each residue as helix, strand, or coil based 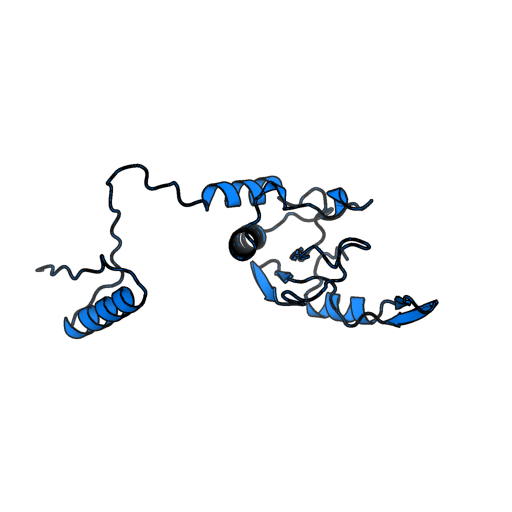purely on the geometry of the Cα trace. It serves as a fallback when the full backbone (and thus DSSP) is unavailable.

Summarize the fold with a handful of shape descriptors and a per-residue structural alphabet.

  · Radius of gyration (Rg) is the root-mean-square distance of Cα atoms from their centroid — a single number for overall size and compactness. A globular domain of N residues has Rg ≈ 2.2·N^0.38 Å; an extended or disordered chain has a much larger Rg. The Cα contact count is the number of residue pairs whose Cα atoms are within 8 Å and are more than four positions apart in sequence — a standard proxy for tertiary packing density. The bounding box is the smallest axis-aligned box enclosing all Cα atoms.

  · Foldseek's 3Di representation compresses backbone geometry into a per-residue letter drawn from a learned twenty-state alphabet. It captures the tertiary interaction pattern around each residue — which residues are packed against it in space, regardless of where they are in sequence.

  · Accessible surface area quantifies burial. A residue with SASA near zero is packed into the hydrophobic core; one with SASA >100 Å² sits on the surface. Computed here via the Shrake–Rupley numerical algorithm with a 1.4 Å probe.

Ask how reliable the model is.

  · For AlphaFold models, the B-factor field carries pLDDT — the model's own estimate of local accuracy on a 0–100 scale. Regions with pLDDT<50 should be treated as essentially unmodeled; they often correspond to intrinsically disordered segments.

  · For experimental (PDB) structures, the B-factor (temperature factor) quantifies the positional spread of each atom in the crystal — a combination of thermal vibration and static disorder — in units of Å². High B-factors mark flexible loops or poorly resolved regions; low B-factors mark the rigid, well-ordered core.

  · PAE(i, j) answers: if I align the predicted and true structures on residue i, how far off (in Å) do I expect residue j to be? A block-diagonal PAE matrix with low values on the blocks and high values off-diagonal is the signature of a multi-domain protein with confidently predicted domains but uncertain inter-domain orientation.

Place it in context: what it resembles, what it is annotated as, and how it looks.

  · Structural nearest neighbors (via Foldseek easy-search vs the PDB). Reported per hit: target PDB id, E-value, and alignment TM-score. A TM-score above ~0.5 is the conventional threshold for 'same fold'.

  · Functional annotations link the protein to curated databases. InterPro entries identify conserved domains and families by matching the s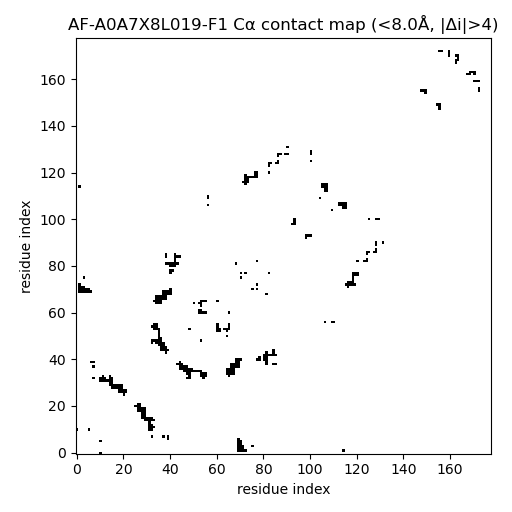equence against member-database signatures (Pfam, PROSITE, CDD, …). Gene Ontology 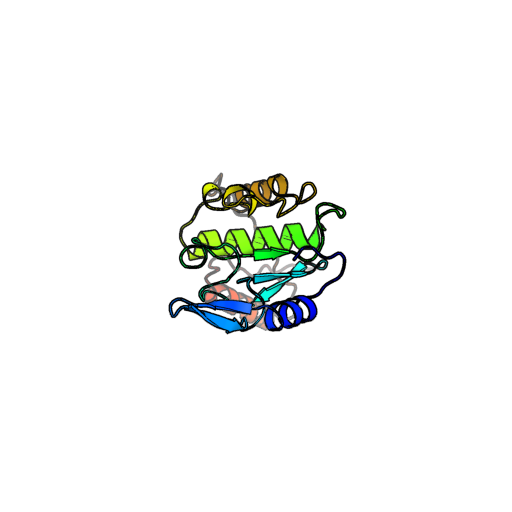(GO) terms describe molecular function, biological process, and cellular component in a controlled vocabulary. CATH places the structure in a hierarchical fold classification (Class/Architecture/Topology/Homologous-superfamily). The organism is the source species.

  · Plot images: a contact map (which residues are close in 3D, as an N×N binary image), a Ramachandran scatter (backbone torsion angles, revealing secondary-structure composition at a glance), and — for AlphaFold structures — a PAE heatmap (pairwise prediction confidence).

  · Structure images are PyMOL renders from six orthogonal camera directions. Cartoon representation draws helices as coils and strands as arrows; sticks shows the backbone as bonds; surface shows the solvent-excluded envelope. Rainbow coloring maps sequence position to hue (blue→red, N→C); chain coloring assigns a distinct color per polypeptide.